Protein AF-A0A1V6HRQ0-F1 (afdb_monomer_lite)

Structure (mmCIF, N/CA/C/O backbone):
data_AF-A0A1V6HRQ0-F1
#
_entry.id   AF-A0A1V6HRQ0-F1
#
loop_
_atom_site.group_PDB
_atom_site.id
_atom_site.type_symbol
_atom_site.label_atom_id
_atom_site.label_alt_id
_atom_site.label_comp_id
_atom_site.label_asym_id
_atom_site.label_entity_id
_atom_site.label_seq_id
_atom_site.pdbx_PDB_ins_code
_atom_site.Cartn_x
_atom_site.Cartn_y
_atom_site.Cartn_z
_atom_site.occupancy
_atom_site.B_iso_or_equiv
_atom_site.auth_seq_id
_atom_site.auth_comp_id
_atom_site.auth_asym_id
_atom_site.auth_atom_id
_atom_site.pdbx_PDB_model_num
ATOM 1 N N . MET A 1 1 ? 13.166 14.238 -58.326 1.00 41.09 1 MET A N 1
ATOM 2 C CA . MET A 1 1 ? 13.390 12.833 -58.737 1.00 41.09 1 MET A CA 1
ATOM 3 C C . MET A 1 1 ? 14.874 12.620 -59.042 1.00 41.09 1 MET A C 1
ATOM 5 O O . MET A 1 1 ? 15.276 12.707 -60.190 1.00 41.09 1 MET A O 1
ATOM 9 N N . ARG A 1 2 ? 15.720 12.452 -58.017 1.00 35.06 2 ARG A N 1
ATOM 10 C CA . ARG A 1 2 ? 17.182 12.237 -58.159 1.00 35.06 2 ARG A CA 1
ATOM 11 C C . ARG A 1 2 ? 17.722 11.312 -57.053 1.00 35.06 2 ARG A C 1
ATOM 13 O O . ARG A 1 2 ? 18.815 11.503 -56.546 1.00 35.06 2 ARG A O 1
ATOM 20 N N . THR A 1 3 ? 16.920 10.333 -56.643 1.00 37.91 3 THR A N 1
ATOM 21 C CA . THR A 1 3 ? 17.240 9.397 -55.547 1.00 37.91 3 THR A CA 1
ATOM 22 C C . THR A 1 3 ? 17.286 7.935 -56.001 1.00 37.91 3 THR A C 1
ATOM 24 O O . THR A 1 3 ? 17.542 7.052 -55.194 1.00 37.91 3 THR A O 1
ATOM 27 N N . SER A 1 4 ? 17.067 7.660 -57.290 1.00 39.91 4 SER A N 1
ATOM 28 C CA . SER A 1 4 ? 16.874 6.290 -57.789 1.00 39.91 4 SER A CA 1
ATOM 29 C C . SER A 1 4 ? 18.116 5.667 -58.438 1.00 39.91 4 SER A C 1
ATOM 31 O O . SER A 1 4 ? 18.158 4.454 -58.597 1.00 39.91 4 SER A O 1
ATOM 33 N N . VAL A 1 5 ? 19.135 6.458 -58.797 1.00 37.72 5 VAL A N 1
ATOM 34 C CA . VAL A 1 5 ? 20.343 5.946 -59.484 1.00 37.72 5 VAL A CA 1
ATOM 35 C C . VAL A 1 5 ? 21.444 5.571 -58.486 1.00 37.72 5 VAL A C 1
ATOM 37 O O . VAL A 1 5 ? 22.138 4.577 -58.670 1.00 37.72 5 VAL A O 1
ATOM 40 N N . THR A 1 6 ? 21.545 6.289 -57.367 1.00 36.00 6 THR A N 1
ATOM 41 C CA . THR A 1 6 ? 22.513 6.009 -56.293 1.00 36.00 6 THR A CA 1
ATOM 42 C C . THR A 1 6 ? 22.189 4.739 -55.502 1.00 36.00 6 THR A C 1
ATOM 44 O O . THR A 1 6 ? 23.099 4.099 -54.985 1.00 36.00 6 THR A O 1
ATOM 47 N N . LEU A 1 7 ? 20.921 4.314 -55.464 1.00 36.31 7 LEU A N 1
ATOM 48 C CA . LEU A 1 7 ? 20.518 3.069 -54.802 1.00 36.31 7 LEU A CA 1
ATOM 49 C C . LEU A 1 7 ? 20.839 1.816 -55.644 1.00 36.31 7 LEU A C 1
ATOM 51 O O . LEU A 1 7 ? 21.082 0.749 -55.090 1.00 36.31 7 LEU A O 1
ATOM 55 N N . ALA A 1 8 ? 20.882 1.940 -56.976 1.00 35.72 8 ALA A N 1
ATOM 56 C CA . ALA A 1 8 ? 21.102 0.808 -57.881 1.00 35.72 8 ALA A CA 1
ATOM 57 C C . ALA A 1 8 ? 22.570 0.339 -57.917 1.00 35.72 8 ALA A C 1
ATOM 59 O O . ALA A 1 8 ? 22.834 -0.845 -58.106 1.00 35.72 8 ALA A O 1
ATOM 60 N N . VAL A 1 9 ? 23.526 1.241 -57.671 1.00 39.25 9 VAL A N 1
ATOM 61 C CA . VAL A 1 9 ? 24.963 0.907 -57.665 1.00 39.25 9 VAL A CA 1
ATOM 62 C C . VAL A 1 9 ? 25.390 0.257 -56.338 1.00 39.25 9 VAL A C 1
ATOM 64 O O . VAL A 1 9 ? 26.244 -0.625 -56.333 1.00 39.25 9 VAL A O 1
ATOM 67 N N . ALA A 1 10 ? 24.733 0.590 -55.220 1.00 36.78 10 ALA A N 1
ATOM 68 C CA . ALA A 1 10 ? 25.028 -0.007 -53.911 1.00 36.78 10 ALA A CA 1
ATOM 69 C C . ALA A 1 10 ? 24.524 -1.464 -53.765 1.00 36.78 10 ALA A C 1
ATOM 71 O O . ALA A 1 10 ? 25.119 -2.267 -53.042 1.00 36.78 10 ALA A O 1
ATOM 72 N N . VAL A 1 11 ? 23.464 -1.843 -54.490 1.00 35.03 11 VAL A N 1
ATOM 73 C CA . VAL A 1 11 ? 22.906 -3.214 -54.481 1.00 35.03 11 VAL A CA 1
ATOM 74 C C . VAL A 1 11 ? 23.698 -4.173 -55.389 1.00 35.03 11 VAL A C 1
ATOM 76 O O . VAL A 1 11 ? 23.724 -5.384 -55.160 1.00 35.03 11 VAL A O 1
ATOM 79 N N . LEU A 1 12 ? 24.428 -3.648 -56.376 1.00 33.28 12 LEU A N 1
ATOM 80 C CA . LEU A 1 12 ? 25.262 -4.453 -57.279 1.00 33.28 12 LEU A CA 1
ATOM 81 C C . LEU A 1 12 ? 26.624 -4.844 -56.678 1.00 33.28 12 LEU A C 1
ATOM 83 O O . LEU A 1 12 ? 27.241 -5.798 -57.139 1.00 33.28 12 LEU A O 1
ATOM 87 N N . ILE A 1 13 ? 27.070 -4.171 -55.611 1.00 41.12 13 ILE A N 1
ATOM 88 C CA . ILE A 1 13 ? 28.341 -4.485 -54.929 1.00 41.12 13 ILE A CA 1
ATOM 89 C C . ILE A 1 13 ? 28.139 -5.481 -53.771 1.00 41.12 13 ILE A C 1
ATOM 91 O O . ILE A 1 13 ? 29.054 -6.215 -53.405 1.00 41.12 13 ILE A O 1
ATOM 95 N N . THR A 1 14 ? 26.923 -5.600 -53.233 1.00 35.72 14 THR A N 1
ATOM 96 C CA . THR A 1 14 ? 26.605 -6.561 -52.158 1.00 35.72 14 THR A CA 1
ATOM 97 C C . THR A 1 14 ? 26.206 -7.954 -52.661 1.00 35.72 14 THR A C 1
ATOM 99 O O . THR A 1 14 ? 26.200 -8.905 -51.883 1.00 35.72 14 THR A O 1
ATOM 102 N N . SER A 1 15 ? 25.953 -8.124 -53.962 1.00 33.66 15 SER A N 1
ATOM 103 C CA . SER A 1 15 ? 25.526 -9.399 -54.564 1.00 33.66 15 SER A CA 1
ATOM 104 C C . SER A 1 15 ? 26.669 -10.326 -55.016 1.00 33.66 15 SER A C 1
ATOM 106 O O . SER A 1 15 ? 26.399 -11.404 -55.536 1.00 33.66 15 SER A O 1
ATOM 108 N N . VAL A 1 16 ? 27.939 -9.988 -54.756 1.00 38.38 16 VAL A N 1
ATOM 109 C CA . VAL A 1 16 ? 29.089 -10.858 -55.105 1.00 38.38 16 VAL A CA 1
ATOM 110 C C . VAL A 1 16 ? 29.607 -11.690 -53.915 1.00 38.38 16 VAL A C 1
ATOM 112 O O . VAL A 1 16 ? 30.450 -12.563 -54.095 1.00 38.38 16 VAL A O 1
ATOM 115 N N . ALA A 1 17 ? 29.086 -11.505 -52.695 1.00 41.16 17 ALA A N 1
ATOM 116 C CA . ALA A 1 17 ? 29.649 -12.158 -51.502 1.00 41.16 17 ALA A CA 1
ATOM 117 C C . ALA A 1 17 ? 28.803 -13.278 -50.866 1.00 41.16 17 ALA A C 1
ATOM 119 O O . ALA A 1 17 ? 29.255 -13.881 -49.893 1.00 41.16 17 ALA A O 1
ATOM 120 N N . VAL A 1 18 ? 27.618 -13.616 -51.388 1.00 43.59 18 VAL A N 1
ATOM 121 C CA . VAL A 1 18 ? 26.838 -14.747 -50.853 1.00 43.59 18 VAL A CA 1
ATOM 122 C C . VAL A 1 18 ? 26.351 -15.639 -51.987 1.00 43.59 18 VAL A C 1
ATOM 124 O O . VAL A 1 18 ? 25.342 -15.367 -52.625 1.00 43.59 18 VAL A O 1
ATOM 127 N N . GLY A 1 19 ? 27.073 -16.740 -52.196 1.00 35.81 19 GLY A N 1
ATOM 128 C CA . GLY A 1 19 ? 26.570 -17.887 -52.945 1.00 35.81 19 GLY A CA 1
ATOM 129 C C . GLY A 1 19 ? 27.264 -18.150 -54.274 1.00 35.81 19 GLY A C 1
ATOM 130 O O . GLY A 1 19 ? 26.658 -18.009 -55.325 1.00 35.81 19 GLY A O 1
ATOM 131 N N . CYS A 1 20 ? 28.493 -18.659 -54.222 1.00 34.91 20 CYS A N 1
ATOM 132 C CA . CYS A 1 20 ? 28.925 -19.713 -55.139 1.00 34.91 20 CYS A CA 1
ATOM 133 C C . CYS A 1 20 ? 29.961 -20.579 -54.424 1.00 34.91 20 CYS A C 1
ATOM 135 O O . CYS A 1 20 ? 31.127 -20.216 -54.283 1.00 34.91 20 CYS A O 1
ATOM 137 N N . GLY A 1 21 ? 29.501 -21.732 -53.935 1.00 38.41 21 GLY A N 1
ATOM 138 C CA . GLY A 1 21 ? 30.377 -22.825 -53.547 1.00 38.41 21 GLY A CA 1
ATOM 139 C C . GLY A 1 21 ? 31.190 -23.255 -54.762 1.00 38.41 21 GLY A C 1
ATOM 140 O O . GLY A 1 21 ? 30.654 -23.768 -55.737 1.00 38.41 21 GLY A O 1
ATOM 141 N N . GLY A 1 22 ? 32.491 -23.015 -54.702 1.00 31.86 22 GLY A N 1
ATOM 142 C CA . GLY A 1 22 ? 33.431 -23.429 -55.725 1.00 31.86 22 GLY A CA 1
ATOM 143 C C . GLY A 1 22 ? 34.829 -23.077 -55.265 1.00 31.86 22 GLY A C 1
ATOM 144 O O . GLY A 1 22 ? 35.199 -21.908 -55.255 1.00 31.86 22 GLY A O 1
ATOM 145 N N . LYS A 1 23 ? 35.602 -24.092 -54.871 1.00 42.97 23 LYS A N 1
ATOM 146 C CA . LYS A 1 23 ? 37.055 -23.985 -54.738 1.00 42.97 23 LYS A CA 1
ATOM 147 C C . LYS A 1 23 ? 37.609 -23.548 -56.092 1.00 42.97 23 LYS A C 1
ATOM 149 O O . LYS A 1 23 ? 37.781 -24.368 -56.988 1.00 42.97 23 LYS A O 1
ATOM 154 N N . LYS A 1 24 ? 37.842 -22.257 -56.252 1.00 40.66 24 LYS A N 1
ATOM 155 C CA . LYS A 1 24 ? 38.785 -21.728 -57.221 1.00 40.66 24 LYS A CA 1
ATOM 156 C C . LYS A 1 24 ? 39.606 -20.731 -56.448 1.00 40.66 24 LYS A C 1
ATOM 158 O O . LYS A 1 24 ? 39.067 -19.745 -55.953 1.00 40.66 24 LYS A O 1
ATOM 163 N N . ASP A 1 25 ? 40.875 -21.069 -56.286 1.00 39.62 25 ASP A N 1
ATOM 164 C CA . ASP A 1 25 ? 41.905 -20.165 -55.824 1.00 39.62 25 ASP A CA 1
ATOM 165 C C . ASP A 1 25 ? 41.768 -18.860 -56.612 1.00 39.62 25 ASP A C 1
ATOM 167 O O . ASP A 1 25 ? 42.167 -18.762 -57.774 1.00 39.62 25 ASP A O 1
ATOM 171 N N . LEU A 1 26 ? 41.138 -17.850 -56.003 1.00 40.94 26 LEU A N 1
ATOM 172 C CA . LEU A 1 26 ? 41.350 -16.483 -56.436 1.00 40.94 26 LEU A CA 1
ATOM 173 C C . LEU A 1 26 ? 42.814 -16.221 -56.115 1.00 40.94 26 LEU A C 1
ATOM 175 O O . LEU A 1 26 ? 43.161 -15.896 -54.978 1.00 40.94 26 LEU A O 1
ATOM 179 N N . HIS A 1 27 ? 43.676 -16.409 -57.111 1.00 42.19 27 HIS A N 1
ATOM 180 C CA . HIS A 1 27 ? 45.005 -15.834 -57.095 1.00 42.19 27 HIS A CA 1
ATOM 181 C C . HIS A 1 27 ? 44.815 -14.351 -56.786 1.00 42.19 27 HIS A C 1
ATOM 183 O O . HIS A 1 27 ? 44.318 -13.590 -57.617 1.00 42.19 27 HIS A O 1
ATOM 189 N N . ARG A 1 28 ? 45.130 -13.952 -55.548 1.00 43.94 28 ARG A N 1
ATOM 190 C CA . ARG A 1 28 ? 45.250 -12.544 -55.193 1.00 43.94 28 ARG A CA 1
ATOM 191 C C . ARG A 1 28 ? 46.369 -12.009 -56.071 1.00 43.94 28 ARG A C 1
ATOM 193 O O . ARG A 1 28 ? 47.539 -12.245 -55.789 1.00 43.94 28 ARG A O 1
ATOM 200 N N . LEU A 1 29 ? 45.986 -11.368 -57.170 1.00 50.09 29 LEU A N 1
ATOM 201 C CA . LEU A 1 29 ? 46.883 -10.576 -57.991 1.00 50.09 29 LEU A CA 1
ATOM 202 C C . LEU A 1 29 ? 47.578 -9.602 -57.036 1.00 50.09 29 LEU A C 1
ATOM 204 O O . LEU A 1 29 ? 46.918 -8.825 -56.343 1.00 50.09 29 LEU A O 1
ATOM 208 N N . GLY A 1 30 ? 48.896 -9.747 -56.908 1.00 52.75 30 GLY A N 1
ATOM 209 C CA . GLY A 1 30 ? 49.704 -8.865 -56.076 1.00 52.75 30 GLY A CA 1
ATOM 210 C C . GLY A 1 30 ? 49.622 -7.420 -56.583 1.00 52.75 30 GLY A C 1
ATOM 211 O O . GLY A 1 30 ? 49.216 -7.191 -57.725 1.00 52.75 30 GLY A O 1
ATOM 212 N N . PRO A 1 31 ? 50.026 -6.432 -55.770 1.00 57.50 31 PRO A N 1
ATOM 213 C CA . PRO A 1 31 ? 49.994 -5.017 -56.159 1.00 57.50 31 PRO A CA 1
ATOM 214 C C . PRO A 1 31 ? 50.775 -4.708 -57.455 1.00 57.50 31 PRO A C 1
ATOM 216 O O . PRO A 1 31 ? 50.531 -3.686 -58.092 1.00 57.50 31 PRO A O 1
ATOM 219 N N . ASP A 1 32 ? 51.653 -5.615 -57.892 1.00 54.66 32 ASP A N 1
ATOM 220 C CA . ASP A 1 32 ? 52.504 -5.476 -59.077 1.00 54.66 32 ASP A CA 1
ATOM 221 C C . ASP A 1 32 ? 51.799 -5.678 -60.429 1.00 54.66 32 ASP A C 1
ATOM 223 O O . ASP A 1 32 ? 52.389 -5.407 -61.472 1.00 54.66 32 ASP A O 1
ATOM 227 N N . VAL A 1 33 ? 50.533 -6.103 -60.459 1.00 56.09 33 VAL A N 1
ATOM 228 C CA . VAL A 1 33 ? 49.818 -6.358 -61.729 1.00 56.09 33 VAL A CA 1
ATOM 229 C C . VAL A 1 33 ? 49.484 -5.062 -62.480 1.00 56.09 33 VAL A C 1
ATOM 231 O O . VAL A 1 33 ? 49.402 -5.056 -63.706 1.00 56.09 33 VAL A O 1
ATOM 234 N N . LEU A 1 34 ? 49.417 -3.931 -61.774 1.00 53.62 34 LEU A N 1
ATOM 235 C CA . LEU A 1 34 ? 49.267 -2.600 -62.376 1.00 53.62 34 LEU A CA 1
ATOM 236 C C . LEU A 1 34 ? 50.542 -2.098 -63.078 1.00 53.62 34 LEU A C 1
ATOM 238 O O . LEU A 1 34 ? 50.475 -1.125 -63.823 1.00 53.62 34 LEU A O 1
ATOM 242 N N . ASN A 1 35 ? 51.697 -2.745 -62.871 1.00 56.75 35 ASN A N 1
ATOM 243 C CA . ASN A 1 35 ? 52.942 -2.412 -63.574 1.00 56.75 35 ASN A CA 1
ATOM 244 C C . ASN A 1 35 ? 53.030 -3.044 -64.976 1.00 56.75 35 ASN A C 1
ATOM 246 O O . ASN A 1 35 ? 53.947 -2.719 -65.724 1.00 56.75 35 ASN A O 1
ATOM 250 N N . LEU A 1 36 ? 52.083 -3.919 -65.334 1.00 57.75 36 LEU A N 1
ATOM 251 C CA . LEU A 1 36 ? 51.978 -4.553 -66.655 1.00 57.75 36 LEU A CA 1
ATOM 252 C C . LEU A 1 36 ? 51.006 -3.818 -67.597 1.00 57.75 36 LEU A C 1
ATOM 254 O O . LEU A 1 36 ? 50.887 -4.190 -68.761 1.00 57.75 36 LEU A O 1
ATOM 258 N N . VAL A 1 37 ? 50.310 -2.791 -67.098 1.00 56.91 37 VAL A N 1
ATOM 259 C CA . VAL A 1 37 ? 49.326 -2.001 -67.849 1.00 56.91 37 VAL A CA 1
ATOM 260 C C . VAL A 1 37 ? 50.029 -0.800 -68.506 1.00 56.91 37 VAL A C 1
ATOM 262 O O . VAL A 1 37 ? 50.750 -0.081 -67.803 1.00 56.91 37 VAL A O 1
ATOM 265 N N . PRO A 1 38 ? 49.845 -0.551 -69.821 1.00 60.59 38 PRO A N 1
ATOM 266 C CA . PRO A 1 38 ? 50.375 0.631 -70.501 1.00 60.59 38 PRO A CA 1
ATOM 267 C C . PRO A 1 38 ? 49.999 1.926 -69.770 1.00 60.59 38 PRO A C 1
ATOM 269 O O . PRO A 1 38 ? 48.898 2.064 -69.238 1.00 60.59 38 PRO A O 1
ATOM 272 N N . GLN A 1 39 ? 50.917 2.894 -69.743 1.00 56.41 39 GLN A N 1
ATOM 273 C CA . GLN A 1 39 ? 50.813 4.098 -68.907 1.00 56.41 39 GLN A CA 1
ATOM 274 C C . GLN A 1 39 ? 49.541 4.930 -69.183 1.00 56.41 39 GLN A C 1
ATOM 276 O O . GLN A 1 39 ? 49.004 5.545 -68.263 1.00 56.41 39 GLN A O 1
ATOM 281 N N . GLU A 1 40 ? 49.020 4.885 -70.414 1.00 58.91 40 GLU A N 1
ATOM 282 C CA . GLU A 1 40 ? 47.762 5.537 -70.810 1.00 58.91 40 GLU A CA 1
ATOM 283 C C . GLU A 1 40 ? 46.513 4.859 -70.222 1.00 58.91 40 GLU A C 1
ATOM 285 O O . GLU A 1 40 ? 45.589 5.540 -69.783 1.00 58.91 40 GLU A O 1
ATOM 290 N N . GLU A 1 41 ? 46.491 3.529 -70.126 1.00 57.12 41 GLU A N 1
ATOM 291 C CA . GLU A 1 41 ? 45.377 2.779 -69.529 1.00 57.12 41 GLU A CA 1
ATOM 292 C C . GLU A 1 41 ? 45.404 2.870 -67.996 1.00 57.12 41 GLU A C 1
ATOM 294 O O . GLU A 1 41 ? 44.358 2.930 -67.349 1.00 57.12 41 GLU A O 1
ATOM 299 N N . ARG A 1 42 ? 46.594 2.988 -67.398 1.00 57.03 42 ARG A N 1
ATOM 300 C CA . ARG A 1 42 ? 46.768 3.164 -65.948 1.00 57.03 42 ARG A CA 1
ATOM 301 C C . ARG A 1 42 ? 46.162 4.482 -65.445 1.00 57.03 42 ARG A C 1
ATOM 303 O O . ARG A 1 42 ? 45.453 4.473 -64.443 1.00 57.03 42 ARG A O 1
ATOM 310 N N . ALA A 1 43 ? 46.323 5.570 -66.203 1.00 62.19 43 ALA A N 1
ATOM 311 C CA . ALA A 1 43 ? 45.712 6.867 -65.893 1.00 62.19 43 ALA A CA 1
ATOM 312 C C . ALA A 1 43 ? 44.170 6.826 -65.916 1.00 62.19 43 ALA A C 1
ATOM 314 O O . ALA A 1 43 ? 43.512 7.563 -65.181 1.00 62.19 43 ALA A O 1
ATOM 315 N N . THR A 1 44 ? 43.571 5.936 -66.719 1.00 67.94 44 THR A N 1
ATOM 316 C CA . THR A 1 44 ? 42.110 5.725 -66.718 1.00 67.94 44 THR A CA 1
ATOM 317 C C . THR A 1 44 ? 41.617 4.904 -65.520 1.00 67.94 44 THR A C 1
ATOM 319 O O . THR A 1 44 ? 40.438 4.981 -65.174 1.00 67.94 44 THR A O 1
ATOM 322 N N . LEU A 1 45 ? 42.510 4.158 -64.856 1.00 65.81 45 LEU A N 1
ATOM 323 C CA . LEU A 1 45 ? 42.222 3.302 -63.698 1.00 65.81 45 LEU A CA 1
ATOM 324 C C . LEU A 1 45 ? 42.459 4.000 -62.348 1.00 65.81 45 LEU A C 1
ATOM 326 O O . LEU A 1 45 ? 41.817 3.638 -61.360 1.00 65.81 45 LEU A O 1
ATOM 330 N N . ASP A 1 46 ? 43.313 5.024 -62.299 1.00 72.06 46 ASP A N 1
ATOM 331 C CA . ASP A 1 46 ? 43.571 5.851 -61.110 1.00 72.06 46 ASP A CA 1
ATOM 332 C C . ASP A 1 46 ? 42.301 6.378 -60.403 1.00 72.06 46 ASP A C 1
ATOM 334 O O . ASP A 1 46 ? 42.204 6.225 -59.180 1.00 72.06 46 ASP A O 1
ATOM 338 N N . PRO A 1 47 ? 41.279 6.929 -61.097 1.00 80.25 47 PRO A N 1
ATOM 339 C CA . PRO A 1 47 ? 40.047 7.361 -60.432 1.00 80.25 47 PRO A CA 1
ATOM 340 C C . PRO A 1 47 ? 39.259 6.199 -59.808 1.00 80.25 47 PRO A C 1
ATOM 342 O O . PRO A 1 47 ? 38.609 6.389 -58.780 1.00 80.25 47 PRO A O 1
ATOM 345 N N . TYR A 1 48 ? 39.339 4.987 -60.370 1.00 73.69 48 TYR A N 1
ATOM 346 C CA . TYR A 1 48 ? 38.690 3.799 -59.805 1.00 73.69 48 TYR A CA 1
ATOM 347 C C . TYR A 1 48 ? 39.433 3.266 -58.577 1.00 73.69 48 TYR A C 1
ATOM 349 O O . TYR A 1 48 ? 38.793 2.856 -57.610 1.00 73.69 48 TYR A O 1
ATOM 357 N N . LEU A 1 49 ? 40.769 3.311 -58.575 1.00 77.38 49 LEU A N 1
ATOM 358 C CA . LEU A 1 49 ? 41.582 2.971 -57.402 1.00 77.38 49 LEU A CA 1
ATOM 359 C C . LEU A 1 49 ? 41.342 3.958 -56.256 1.00 77.38 49 LEU A C 1
ATOM 361 O O . LEU A 1 49 ? 41.131 3.536 -55.120 1.00 77.38 49 LEU A O 1
ATOM 365 N N . ALA A 1 50 ? 41.293 5.258 -56.558 1.00 79.38 50 ALA A N 1
ATOM 366 C CA . ALA A 1 50 ? 40.950 6.287 -55.582 1.00 79.38 50 ALA A CA 1
ATOM 367 C C . ALA A 1 50 ? 39.530 6.092 -55.024 1.00 79.38 50 ALA A C 1
ATOM 369 O O . ALA A 1 50 ? 39.334 6.163 -53.812 1.00 79.38 50 ALA A O 1
ATOM 370 N N . ALA A 1 51 ? 38.553 5.773 -55.882 1.00 79.12 51 ALA A N 1
ATOM 371 C CA . ALA A 1 51 ? 37.191 5.456 -55.455 1.00 79.12 51 ALA A CA 1
ATOM 372 C C . ALA A 1 51 ? 37.124 4.188 -54.587 1.00 79.12 51 ALA A C 1
ATOM 374 O O . ALA A 1 51 ? 36.353 4.147 -53.633 1.00 79.12 51 ALA A O 1
ATOM 375 N N . PHE A 1 52 ? 37.937 3.167 -54.873 1.00 73.44 52 PHE A N 1
ATOM 376 C CA . PHE A 1 52 ? 37.995 1.937 -54.079 1.00 73.44 52 PHE A CA 1
ATOM 377 C C . PHE A 1 52 ? 38.629 2.159 -52.701 1.00 73.44 52 PHE A C 1
ATOM 379 O O . PHE A 1 52 ? 38.111 1.670 -51.698 1.00 73.44 52 PHE A O 1
ATOM 386 N N . GLU A 1 53 ? 39.720 2.922 -52.627 1.00 83.44 53 GLU A N 1
ATOM 387 C CA . GLU A 1 53 ? 40.334 3.301 -51.350 1.00 83.44 53 GLU A CA 1
ATOM 388 C C . GLU A 1 53 ? 39.421 4.220 -50.529 1.00 83.44 53 GLU A C 1
ATOM 390 O O . GLU A 1 53 ? 39.332 4.061 -49.311 1.00 83.44 53 GLU A O 1
ATOM 395 N N . GLN A 1 54 ? 38.679 5.122 -51.177 1.00 84.00 54 GLN A N 1
ATOM 396 C CA . GLN A 1 54 ? 37.652 5.914 -50.502 1.00 84.00 54 GLN A CA 1
ATOM 397 C C . GLN A 1 54 ? 36.511 5.027 -49.992 1.00 84.00 54 GLN A C 1
ATOM 399 O O . GLN A 1 54 ? 36.161 5.110 -48.822 1.00 84.00 54 GLN A O 1
ATOM 404 N N . ALA A 1 55 ? 36.010 4.094 -50.806 1.00 80.56 55 ALA A N 1
ATOM 405 C CA . ALA A 1 55 ? 34.967 3.157 -50.394 1.00 80.56 55 ALA A CA 1
ATOM 406 C C . ALA A 1 55 ? 35.401 2.257 -49.222 1.00 80.56 55 ALA A C 1
ATOM 408 O O . ALA A 1 55 ? 34.573 1.905 -48.383 1.00 80.56 55 ALA A O 1
ATOM 409 N N . LYS A 1 56 ? 36.689 1.893 -49.123 1.00 87.81 56 LYS A N 1
ATOM 410 C CA . LYS A 1 56 ? 37.229 1.196 -47.944 1.00 87.81 56 LYS A CA 1
ATOM 411 C C . LYS A 1 56 ? 37.188 2.068 -46.694 1.00 87.81 56 LYS A C 1
ATOM 413 O O . LYS A 1 56 ? 36.779 1.575 -45.648 1.00 87.81 56 LYS A O 1
ATOM 418 N N . LYS A 1 57 ? 37.611 3.332 -46.793 1.00 89.62 57 LYS A N 1
ATOM 419 C CA . LYS A 1 57 ? 37.553 4.281 -45.670 1.00 89.62 57 LYS A CA 1
ATOM 420 C C . LYS A 1 57 ? 36.112 4.489 -45.215 1.00 89.62 57 LYS A C 1
ATOM 422 O O . LYS A 1 57 ? 35.829 4.292 -44.040 1.00 89.62 57 LYS A O 1
ATOM 427 N N . ASP A 1 58 ? 35.203 4.739 -46.155 1.00 87.31 58 ASP A N 1
ATOM 428 C CA . ASP A 1 58 ? 33.772 4.895 -45.885 1.00 87.31 58 ASP A CA 1
ATOM 429 C C . ASP A 1 58 ? 33.181 3.630 -45.227 1.00 87.31 58 ASP A C 1
ATOM 431 O O . ASP A 1 58 ? 32.336 3.715 -44.336 1.00 87.31 58 ASP A O 1
ATOM 435 N N . ALA A 1 59 ? 33.634 2.434 -45.628 1.00 85.94 59 ALA A N 1
ATOM 436 C CA . ALA A 1 59 ? 33.199 1.174 -45.028 1.00 85.94 59 ALA A CA 1
ATOM 437 C C . ALA A 1 59 ? 33.708 0.978 -43.590 1.00 85.94 59 ALA A C 1
ATOM 439 O O . ALA A 1 59 ? 32.972 0.430 -42.767 1.00 85.94 59 ALA A O 1
ATOM 440 N N . GLU A 1 60 ? 34.934 1.400 -43.270 1.00 89.56 60 GLU A N 1
ATOM 441 C CA . GLU A 1 60 ? 35.444 1.379 -41.891 1.00 89.56 60 GLU A CA 1
ATOM 442 C C . GLU A 1 60 ? 34.739 2.433 -41.021 1.00 89.56 60 GLU A C 1
ATOM 444 O O . GLU A 1 60 ? 34.247 2.096 -39.945 1.00 89.56 60 GLU A O 1
ATOM 449 N N . GLU A 1 61 ? 34.542 3.656 -41.523 1.00 90.44 61 GLU A N 1
ATOM 450 C CA . GLU A 1 61 ? 33.760 4.694 -40.832 1.00 90.44 61 GLU A CA 1
ATOM 451 C C . GLU A 1 61 ? 32.317 4.235 -40.557 1.00 90.44 61 GLU A C 1
ATOM 453 O O . GLU A 1 61 ? 31.779 4.442 -39.466 1.00 90.44 61 GLU A O 1
ATOM 458 N N . ALA A 1 62 ? 31.691 3.532 -41.507 1.00 88.88 62 ALA A N 1
ATOM 459 C CA . ALA A 1 62 ? 30.362 2.955 -41.323 1.00 88.88 62 ALA A CA 1
ATOM 460 C C . ALA A 1 62 ? 30.332 1.841 -40.259 1.00 88.88 62 ALA A C 1
ATOM 462 O O . ALA A 1 62 ? 29.338 1.712 -39.536 1.00 88.88 62 ALA A O 1
ATOM 463 N N . LYS A 1 63 ? 31.395 1.033 -40.129 1.00 90.25 63 LYS A N 1
ATOM 464 C CA . LYS A 1 63 ? 31.506 0.016 -39.065 1.00 90.25 63 LYS A CA 1
ATOM 465 C C . LYS A 1 63 ? 31.649 0.653 -37.688 1.00 90.25 63 LYS A C 1
ATOM 467 O O . LYS A 1 63 ? 31.012 0.180 -36.740 1.00 90.25 63 LYS A O 1
ATOM 472 N N . ASP A 1 64 ? 32.436 1.715 -37.579 1.00 89.19 64 ASP A N 1
ATOM 473 C CA . ASP A 1 64 ? 32.610 2.455 -36.330 1.00 89.19 64 ASP A CA 1
ATOM 474 C C . ASP A 1 64 ? 31.303 3.145 -35.924 1.00 89.19 64 ASP A C 1
ATOM 476 O O . ASP A 1 64 ? 30.827 2.962 -34.799 1.00 89.19 64 ASP A O 1
ATOM 480 N N . ALA A 1 65 ? 30.634 3.814 -36.869 1.00 88.69 65 ALA A N 1
ATOM 481 C CA . ALA A 1 65 ? 29.322 4.419 -36.653 1.00 88.69 65 ALA A CA 1
ATOM 482 C C . ALA A 1 65 ? 28.261 3.381 -36.243 1.00 88.69 65 ALA A C 1
ATOM 484 O O . ALA A 1 65 ? 27.459 3.625 -35.336 1.00 88.69 65 ALA A O 1
ATOM 485 N N . LEU A 1 66 ? 28.264 2.191 -36.854 1.00 86.06 66 LEU A N 1
ATOM 486 C CA . LEU A 1 66 ? 27.374 1.092 -36.472 1.00 86.06 66 LEU A CA 1
ATOM 487 C C . LEU A 1 66 ? 27.672 0.583 -35.056 1.00 86.06 66 LEU A C 1
ATOM 489 O O . LEU A 1 66 ? 26.745 0.274 -34.304 1.00 86.06 66 LEU A O 1
ATOM 493 N N . SER A 1 67 ? 28.948 0.486 -34.685 1.00 90.50 67 SER A N 1
ATOM 494 C CA . SER A 1 67 ? 29.368 0.059 -33.348 1.00 90.50 67 SER A CA 1
ATOM 495 C C . SER A 1 67 ? 28.918 1.064 -32.292 1.00 90.50 67 SER A C 1
ATOM 497 O O . SER A 1 67 ? 28.288 0.675 -31.308 1.00 90.50 67 SER A O 1
ATOM 499 N N . GLN A 1 68 ? 29.122 2.357 -32.544 1.00 89.56 68 GLN A N 1
ATOM 500 C CA . GLN A 1 68 ? 28.642 3.428 -31.677 1.00 89.56 68 GLN A CA 1
ATOM 501 C C . GLN A 1 68 ? 27.111 3.419 -31.561 1.00 89.56 68 GLN A C 1
ATOM 503 O O . GLN A 1 68 ? 26.576 3.381 -30.453 1.00 89.56 68 GLN A O 1
ATOM 508 N N . THR A 1 69 ? 26.396 3.305 -32.682 1.00 87.12 69 THR A N 1
ATOM 509 C CA . THR A 1 69 ? 24.925 3.221 -32.693 1.00 87.12 69 THR A CA 1
ATOM 510 C C . THR A 1 69 ? 24.421 2.038 -31.863 1.00 87.12 69 THR A C 1
ATOM 512 O O . THR A 1 69 ? 23.477 2.180 -31.089 1.00 87.12 69 THR A O 1
ATOM 515 N N . LYS A 1 70 ? 25.064 0.864 -31.956 1.00 87.94 70 LYS A N 1
ATOM 516 C CA . LYS A 1 70 ? 24.721 -0.293 -31.111 1.00 87.94 70 LYS A CA 1
ATOM 517 C C . LYS A 1 70 ? 24.906 0.008 -29.624 1.00 87.94 70 LYS A C 1
ATOM 519 O O . LYS A 1 70 ? 24.059 -0.390 -28.825 1.00 87.94 70 LYS A O 1
ATOM 524 N N . THR A 1 71 ? 25.978 0.708 -29.247 1.00 90.38 71 THR A N 1
ATOM 525 C CA . THR A 1 71 ? 26.187 1.099 -27.844 1.00 90.38 71 THR A CA 1
ATOM 526 C C . THR A 1 71 ? 25.135 2.090 -27.358 1.00 90.38 71 THR A C 1
ATOM 528 O O . THR A 1 71 ? 24.618 1.926 -26.254 1.00 90.38 71 THR A O 1
ATOM 531 N N . ASP A 1 72 ? 24.759 3.063 -28.186 1.00 87.62 72 ASP A N 1
ATOM 532 C CA . ASP A 1 72 ? 23.778 4.085 -27.824 1.00 87.62 72 ASP A CA 1
ATOM 533 C C . ASP A 1 72 ? 22.360 3.509 -27.744 1.00 87.62 72 ASP A C 1
ATOM 535 O O . ASP A 1 72 ? 21.637 3.795 -26.792 1.00 87.62 72 ASP A O 1
ATOM 539 N N . VAL A 1 73 ? 21.991 2.595 -28.650 1.00 86.75 73 VAL A N 1
ATOM 540 C CA . VAL A 1 73 ? 20.751 1.806 -28.532 1.00 86.75 73 VAL A CA 1
ATOM 541 C C . VAL A 1 73 ? 20.767 0.971 -27.250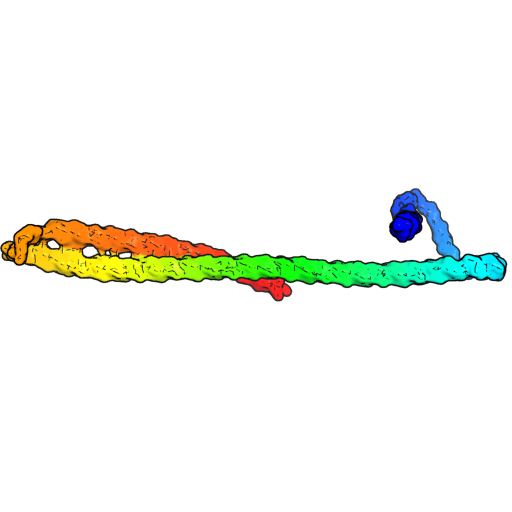 1.00 86.75 73 VAL A C 1
ATOM 543 O O . VAL A 1 73 ? 19.769 0.924 -26.531 1.00 86.75 73 VAL A O 1
ATOM 546 N N . GLY A 1 74 ? 21.903 0.354 -26.912 1.00 88.00 74 GLY A N 1
ATOM 547 C CA . GLY A 1 74 ? 22.081 -0.359 -25.648 1.00 88.00 74 GLY A CA 1
ATOM 548 C C . GLY A 1 74 ? 21.762 0.522 -24.436 1.00 88.00 74 GLY A C 1
ATOM 549 O O . GLY A 1 74 ? 20.913 0.149 -23.625 1.00 88.00 74 GLY A O 1
ATOM 550 N N . LYS A 1 75 ? 22.361 1.716 -24.355 1.00 88.12 75 LYS A N 1
ATOM 551 C CA . LYS A 1 75 ? 22.103 2.697 -23.283 1.00 88.12 75 LYS A CA 1
ATOM 552 C C . LYS A 1 75 ? 20.646 3.164 -23.256 1.00 88.12 75 LYS A C 1
ATOM 554 O O . LYS A 1 75 ? 20.016 3.147 -22.205 1.00 88.12 75 LYS A O 1
ATOM 559 N N . ALA A 1 76 ? 20.075 3.507 -24.407 1.00 83.19 76 ALA A N 1
ATOM 560 C CA . ALA A 1 76 ? 18.687 3.954 -24.484 1.00 83.19 76 ALA A CA 1
ATOM 561 C C . ALA A 1 76 ? 17.712 2.869 -23.990 1.00 83.19 76 ALA A C 1
ATOM 563 O O . ALA A 1 76 ? 16.756 3.160 -23.271 1.00 83.19 76 ALA A O 1
ATOM 564 N N . THR A 1 77 ? 17.964 1.595 -24.314 1.00 86.44 77 THR A N 1
ATOM 565 C CA . THR A 1 77 ? 17.117 0.489 -23.835 1.00 86.44 77 THR A CA 1
ATOM 566 C C . THR A 1 77 ? 17.249 0.233 -22.333 1.00 86.44 77 THR A C 1
ATOM 568 O O . THR A 1 77 ? 16.258 -0.128 -21.693 1.00 86.44 77 THR A O 1
ATOM 571 N N . THR A 1 78 ? 18.435 0.407 -21.739 1.00 86.62 78 THR A N 1
ATOM 572 C CA . THR A 1 78 ? 18.619 0.264 -20.286 1.00 86.62 78 THR A CA 1
ATOM 573 C C . THR A 1 78 ? 18.000 1.436 -19.529 1.00 86.62 78 THR A C 1
ATOM 575 O O . THR A 1 78 ? 17.329 1.216 -18.519 1.00 86.62 78 THR A O 1
ATOM 578 N N . GLU A 1 79 ? 18.130 2.658 -20.044 1.00 87.31 79 GLU A N 1
ATOM 579 C CA . GLU A 1 79 ? 17.474 3.852 -19.503 1.00 87.31 79 GLU A CA 1
ATOM 580 C C . GLU A 1 79 ? 15.947 3.744 -19.558 1.00 87.31 79 GLU A C 1
ATOM 582 O O . GLU A 1 79 ? 15.285 3.998 -18.550 1.00 87.31 79 GLU A O 1
ATOM 587 N N . ALA A 1 80 ? 15.384 3.279 -20.679 1.00 86.88 80 ALA A N 1
ATOM 588 C CA . ALA A 1 80 ? 13.947 3.043 -20.810 1.00 86.88 80 ALA A CA 1
ATOM 589 C C . ALA A 1 80 ? 13.437 2.037 -19.763 1.00 86.88 80 ALA A C 1
ATOM 591 O O . ALA A 1 80 ? 12.492 2.326 -19.026 1.00 86.88 80 ALA A O 1
ATOM 592 N N . LYS A 1 81 ? 14.121 0.895 -19.606 1.00 90.12 81 LYS A N 1
ATOM 593 C CA . LYS A 1 81 ? 13.798 -0.098 -18.564 1.00 90.12 81 LYS A CA 1
ATOM 594 C C . LYS A 1 81 ? 13.891 0.494 -17.158 1.00 90.12 81 LYS A C 1
ATOM 596 O O . LYS A 1 81 ? 13.067 0.192 -16.297 1.00 90.12 81 LYS A O 1
ATOM 601 N N . ARG A 1 82 ? 14.885 1.345 -16.899 1.00 89.38 82 ARG A N 1
ATOM 602 C CA . ARG A 1 82 ? 15.047 2.004 -15.599 1.00 89.38 82 ARG A CA 1
ATOM 603 C C . ARG A 1 82 ? 13.918 2.995 -15.319 1.00 89.38 82 ARG A C 1
ATOM 605 O O . ARG A 1 82 ? 13.426 3.027 -14.194 1.00 89.38 82 ARG A O 1
ATOM 612 N N . ALA A 1 83 ? 13.482 3.760 -16.318 1.00 90.25 83 ALA A N 1
ATOM 613 C CA . ALA A 1 83 ? 12.344 4.671 -16.199 1.00 90.25 83 ALA A CA 1
ATOM 614 C C . ALA A 1 83 ? 11.038 3.916 -15.894 1.00 90.25 83 ALA A C 1
ATOM 616 O O . ALA A 1 83 ? 10.291 4.309 -14.994 1.00 90.25 83 ALA A O 1
ATOM 617 N N . GLU A 1 84 ? 10.802 2.782 -16.561 1.00 92.38 84 GLU A N 1
ATOM 618 C CA . GLU A 1 84 ? 9.669 1.901 -16.256 1.00 92.38 84 GLU A CA 1
ATOM 619 C C . GLU A 1 84 ? 9.724 1.397 -14.806 1.00 92.38 84 GLU A C 1
ATOM 621 O O . GLU A 1 84 ? 8.747 1.523 -14.063 1.00 92.38 84 GLU A O 1
ATOM 626 N N . LEU A 1 85 ? 10.879 0.897 -14.355 1.00 92.38 85 LEU A N 1
ATOM 627 C CA . LEU A 1 85 ? 11.057 0.423 -12.979 1.00 92.38 85 LEU A CA 1
ATOM 628 C C . LEU A 1 85 ? 10.879 1.536 -11.935 1.00 92.38 85 LEU A C 1
ATOM 630 O O . LEU A 1 85 ? 10.273 1.289 -10.892 1.00 92.38 85 LEU A O 1
ATOM 634 N N . LEU A 1 86 ? 11.349 2.756 -12.216 1.00 93.38 86 LEU A N 1
ATOM 635 C CA . LEU A 1 86 ? 11.123 3.933 -11.369 1.00 93.38 86 LEU A CA 1
ATOM 636 C C . LEU A 1 86 ? 9.631 4.249 -11.244 1.00 93.38 86 LEU A C 1
ATOM 638 O O . LEU A 1 86 ? 9.128 4.437 -10.138 1.00 93.38 86 LEU A O 1
ATOM 642 N N . SER A 1 87 ? 8.902 4.264 -12.361 1.00 93.38 87 SER A N 1
ATOM 643 C CA . SER A 1 87 ? 7.458 4.524 -12.339 1.00 93.38 87 SER A CA 1
ATOM 644 C C . SER A 1 87 ? 6.685 3.457 -11.549 1.00 93.38 87 SER A C 1
ATOM 646 O O . SER A 1 87 ? 5.767 3.778 -10.784 1.00 93.38 87 SER A O 1
ATOM 648 N N . ALA A 1 88 ? 7.094 2.189 -11.663 1.00 92.50 88 ALA A N 1
ATOM 649 C CA . ALA A 1 88 ? 6.527 1.087 -10.898 1.00 92.50 88 ALA A CA 1
ATOM 650 C C . ALA A 1 88 ? 6.822 1.215 -9.391 1.00 92.50 88 ALA A C 1
ATOM 652 O O . ALA A 1 88 ? 5.927 0.974 -8.577 1.00 92.50 88 ALA A O 1
ATOM 653 N N . GLU A 1 89 ? 8.038 1.625 -9.010 1.00 94.81 89 GLU A N 1
ATOM 654 C CA . GLU A 1 89 ? 8.407 1.885 -7.610 1.00 94.81 89 GLU A CA 1
ATOM 655 C C . GLU A 1 89 ? 7.570 3.017 -7.015 1.00 94.81 89 GLU A C 1
ATOM 657 O O . GLU A 1 89 ? 6.957 2.820 -5.963 1.00 94.81 89 GLU A O 1
ATOM 662 N N . LEU A 1 90 ? 7.443 4.144 -7.723 1.00 93.56 90 LEU A N 1
ATOM 663 C CA . LEU A 1 90 ? 6.654 5.289 -7.266 1.00 93.56 90 LEU A CA 1
AT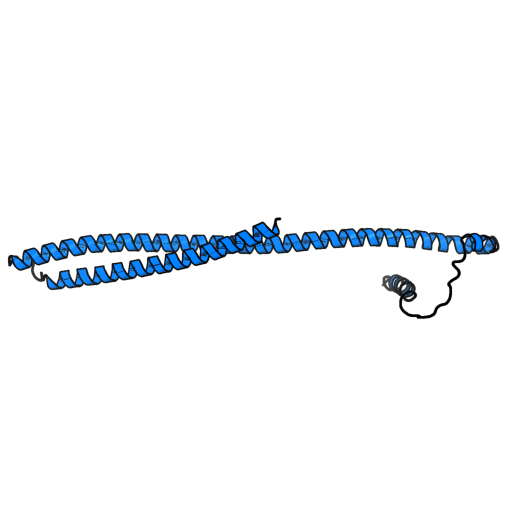OM 664 C C . LEU A 1 90 ? 5.178 4.925 -7.086 1.00 93.56 90 LEU A C 1
ATOM 666 O O . LEU A 1 90 ? 4.555 5.300 -6.090 1.00 93.56 90 LEU A O 1
ATOM 670 N N . THR A 1 91 ? 4.624 4.142 -8.012 1.00 94.50 91 THR A N 1
ATOM 671 C CA . THR A 1 91 ? 3.240 3.655 -7.927 1.00 94.50 91 THR A CA 1
ATOM 672 C C . THR A 1 91 ? 3.052 2.732 -6.722 1.00 94.50 91 THR A C 1
ATOM 674 O O . THR A 1 91 ? 2.090 2.879 -5.962 1.00 94.50 91 THR A O 1
ATOM 677 N N . ALA A 1 92 ? 3.989 1.807 -6.496 1.00 94.38 92 ALA A N 1
ATOM 678 C CA . ALA A 1 92 ? 3.948 0.905 -5.351 1.00 94.38 92 ALA A CA 1
ATOM 679 C C . ALA A 1 92 ? 4.105 1.662 -4.021 1.00 94.38 92 ALA A C 1
ATOM 681 O O . ALA A 1 92 ? 3.372 1.392 -3.068 1.00 94.38 92 ALA A O 1
ATOM 682 N N . LYS A 1 93 ? 4.987 2.667 -3.972 1.00 94.94 93 LYS A N 1
ATOM 683 C CA . LYS A 1 93 ? 5.170 3.558 -2.821 1.00 94.94 93 LYS A CA 1
ATOM 684 C C . LYS A 1 93 ? 3.897 4.342 -2.513 1.00 94.94 93 LYS A C 1
ATOM 686 O O . LYS A 1 93 ? 3.459 4.370 -1.365 1.00 94.94 93 LYS A O 1
ATOM 691 N N . ALA A 1 94 ? 3.264 4.930 -3.527 1.00 95.62 94 ALA A N 1
ATOM 692 C CA . ALA A 1 94 ? 1.998 5.641 -3.368 1.00 95.62 94 ALA A CA 1
ATOM 693 C C . ALA A 1 94 ? 0.886 4.713 -2.851 1.00 95.62 94 ALA A C 1
ATOM 695 O O . ALA A 1 94 ? 0.133 5.089 -1.952 1.00 95.62 94 ALA A O 1
ATOM 696 N N . SER A 1 95 ? 0.806 3.480 -3.365 1.00 95.06 95 SER A N 1
ATOM 697 C CA . SER A 1 95 ? -0.140 2.472 -2.874 1.00 95.06 95 SER A CA 1
ATOM 698 C C . SER A 1 95 ? 0.119 2.093 -1.415 1.00 95.06 95 SER A C 1
ATOM 700 O O . SER A 1 95 ? -0.833 1.940 -0.651 1.00 95.06 95 SER A O 1
ATOM 702 N N . HIS A 1 96 ? 1.383 1.939 -1.020 1.00 96.19 96 HIS A N 1
ATOM 703 C CA . HIS A 1 96 ? 1.756 1.633 0.359 1.00 96.19 96 HIS A CA 1
ATOM 704 C C . HIS A 1 96 ? 1.382 2.776 1.310 1.00 96.19 96 HIS A C 1
ATOM 706 O O . HIS A 1 96 ? 0.748 2.531 2.335 1.00 96.19 96 HIS A O 1
ATOM 712 N N . LEU A 1 97 ? 1.666 4.028 0.939 1.00 95.62 97 LEU A N 1
ATOM 713 C CA . LEU A 1 97 ? 1.285 5.198 1.736 1.00 95.62 97 LEU A CA 1
ATOM 714 C C . LEU A 1 97 ? -0.235 5.318 1.908 1.00 95.62 97 LEU A C 1
ATOM 716 O O . LEU A 1 97 ? -0.699 5.547 3.022 1.00 95.62 97 LEU A O 1
ATOM 720 N N . LYS A 1 98 ? -1.014 5.094 0.841 1.00 96.00 98 LYS A N 1
ATOM 721 C CA . LYS A 1 98 ? -2.485 5.075 0.920 1.00 96.00 98 LYS A CA 1
ATOM 722 C C . LYS A 1 98 ? -2.997 3.980 1.856 1.00 96.00 98 LYS A C 1
ATOM 724 O O . LYS A 1 98 ? -3.892 4.228 2.659 1.00 96.00 98 LYS A O 1
ATOM 729 N N . ALA A 1 99 ? -2.426 2.777 1.782 1.00 95.31 99 ALA A N 1
ATOM 730 C CA . ALA A 1 99 ? -2.814 1.677 2.662 1.00 95.31 99 ALA A CA 1
ATOM 731 C C . ALA A 1 99 ? -2.483 1.976 4.136 1.00 95.31 99 ALA A C 1
ATOM 733 O O . ALA A 1 99 ? -3.305 1.724 5.017 1.00 95.31 99 ALA A O 1
ATOM 734 N N . ARG A 1 100 ? -1.325 2.592 4.396 1.00 95.56 100 ARG A N 1
ATOM 735 C CA . ARG A 1 100 ? -0.925 3.045 5.732 1.00 95.56 100 ARG A CA 1
ATOM 736 C C . ARG A 1 100 ? -1.860 4.120 6.289 1.00 95.56 100 ARG A C 1
ATOM 738 O O . ARG A 1 100 ? -2.254 4.034 7.449 1.00 95.56 100 ARG A O 1
ATOM 745 N N . GLN A 1 101 ? -2.253 5.099 5.473 1.00 95.69 101 GLN A N 1
ATOM 746 C CA . GLN A 1 101 ? -3.249 6.106 5.862 1.00 95.69 101 GLN A CA 1
ATOM 747 C C . GLN A 1 101 ? -4.589 5.452 6.226 1.00 95.69 101 GLN A C 1
ATOM 749 O O . GLN A 1 101 ? -5.126 5.714 7.298 1.00 95.69 101 GLN A O 1
ATOM 754 N N . ALA A 1 102 ? -5.079 4.519 5.404 1.00 94.88 102 ALA A N 1
ATOM 755 C CA . ALA A 1 102 ? -6.320 3.797 5.683 1.00 94.88 102 ALA A CA 1
ATOM 756 C C . ALA A 1 102 ? -6.265 2.992 6.996 1.00 94.88 102 ALA A C 1
ATOM 758 O O . ALA A 1 102 ? -7.252 2.934 7.732 1.00 94.88 102 ALA A O 1
ATOM 759 N N . ARG A 1 103 ? -5.111 2.394 7.327 1.00 97.00 103 ARG A N 1
ATOM 760 C CA . ARG A 1 103 ? -4.900 1.730 8.623 1.00 97.00 103 ARG A CA 1
ATOM 761 C C . ARG A 1 103 ? -4.969 2.721 9.783 1.00 97.00 103 ARG A C 1
ATOM 763 O O . ARG A 1 103 ? -5.663 2.452 10.759 1.00 97.00 103 ARG A O 1
ATOM 770 N N . GLN A 1 104 ? -4.301 3.868 9.671 1.00 96.00 104 GLN A N 1
ATOM 771 C CA . GLN A 1 104 ? -4.337 4.912 10.701 1.00 96.00 104 GLN A CA 1
ATOM 772 C C . GLN A 1 104 ? -5.760 5.434 10.933 1.00 96.00 104 GLN A C 1
ATOM 774 O O . GLN A 1 104 ? -6.194 5.552 12.076 1.00 96.00 104 GLN A O 1
ATOM 779 N N . GLU A 1 105 ? -6.523 5.675 9.867 1.00 94.81 105 GLU A N 1
ATOM 780 C CA . GLU A 1 105 ? -7.931 6.070 9.971 1.00 94.81 105 GLU A CA 1
ATOM 781 C C . GLU A 1 105 ? -8.796 4.991 10.634 1.00 94.81 105 GLU A C 1
ATOM 783 O O . GLU A 1 105 ? -9.663 5.302 11.455 1.00 94.81 105 GLU A O 1
ATOM 788 N N . ALA A 1 106 ? -8.576 3.716 10.296 1.00 94.31 106 ALA A N 1
ATOM 789 C CA . ALA A 1 106 ? -9.287 2.606 10.921 1.00 94.31 106 ALA A CA 1
ATOM 790 C C . ALA A 1 106 ? -8.981 2.509 12.424 1.00 94.31 106 ALA A C 1
ATOM 792 O O . ALA A 1 106 ? -9.882 2.235 13.215 1.00 94.31 106 ALA A O 1
ATOM 793 N N . GLU A 1 107 ? -7.741 2.776 12.834 1.00 95.94 107 GLU A N 1
ATOM 794 C CA . GLU A 1 107 ? -7.354 2.782 14.246 1.00 95.94 107 GLU A CA 1
ATOM 795 C C . GLU A 1 107 ? -7.913 3.955 15.031 1.00 95.94 107 GLU A C 1
ATOM 797 O O . GLU A 1 107 ? -8.295 3.779 16.186 1.00 95.94 107 GLU A O 1
ATOM 802 N N . LEU A 1 108 ? -7.982 5.143 14.429 1.00 95.75 108 LEU A N 1
ATOM 803 C CA . LEU A 1 108 ? -8.650 6.282 15.054 1.00 95.75 108 LEU A CA 1
ATOM 804 C C . LEU A 1 108 ? -10.122 5.947 15.320 1.00 95.75 108 LEU A C 1
ATOM 806 O O . LEU A 1 108 ? -10.587 6.089 16.448 1.00 95.75 108 LEU A O 1
ATOM 810 N N . LYS A 1 109 ? -10.815 5.373 14.329 1.00 94.19 109 LYS A N 1
ATOM 811 C CA . LYS A 1 109 ? -12.200 4.900 14.487 1.00 94.19 109 LYS A CA 1
ATOM 812 C C . LYS A 1 109 ? -12.333 3.805 15.546 1.00 94.19 109 LYS A C 1
ATOM 814 O O . LYS A 1 109 ? -13.331 3.775 16.262 1.00 94.19 109 LYS A O 1
ATOM 819 N N . LEU A 1 110 ? -11.351 2.909 15.658 1.00 96.44 110 LEU A N 1
ATOM 820 C CA . LEU A 1 110 ? -11.327 1.905 16.720 1.00 96.44 110 LEU A CA 1
ATOM 821 C C . LEU A 1 110 ? -11.192 2.559 18.099 1.00 96.44 110 LEU A C 1
ATOM 823 O O . LEU A 1 110 ? -11.973 2.234 18.985 1.00 96.44 110 LEU A O 1
ATOM 827 N N . LYS A 1 111 ? -10.268 3.509 18.272 1.00 95.31 111 LYS A N 1
ATOM 828 C CA . LYS A 1 111 ? -10.101 4.240 19.538 1.00 95.31 111 LYS A CA 1
ATOM 829 C C . LYS A 1 111 ? -11.372 4.987 19.938 1.00 95.31 111 LYS A C 1
ATOM 831 O O . LYS A 1 111 ? -11.763 4.943 21.099 1.00 95.31 111 LYS A O 1
ATOM 836 N N . GLU A 1 112 ? -12.036 5.634 18.982 1.00 93.75 112 GLU A N 1
ATOM 837 C CA . GLU A 1 112 ? -13.325 6.295 19.213 1.00 93.75 112 GLU A CA 1
ATOM 838 C C . GLU A 1 112 ? -14.417 5.300 19.627 1.00 93.75 112 GLU A C 1
ATOM 840 O O . GLU A 1 112 ? -15.178 5.565 20.559 1.00 93.75 112 GLU A O 1
ATOM 845 N N . ALA A 1 113 ? -14.491 4.139 18.969 1.00 93.94 113 ALA A N 1
ATOM 846 C CA . ALA A 1 113 ? -15.442 3.090 19.325 1.00 93.94 113 ALA A CA 1
ATOM 847 C C . ALA A 1 113 ? -15.159 2.510 20.722 1.00 93.94 113 ALA A C 1
ATOM 849 O O . ALA A 1 113 ? -16.091 2.284 21.488 1.00 93.94 113 ALA A O 1
ATOM 850 N N . GLU A 1 114 ? -13.889 2.306 21.077 1.00 94.75 114 GLU A N 1
ATOM 851 C CA . GLU A 1 114 ? -13.479 1.817 22.397 1.00 94.75 114 GLU A CA 1
ATOM 852 C C . GLU A 1 114 ? -13.759 2.837 23.507 1.00 94.75 114 GLU A C 1
ATOM 854 O O . GLU A 1 114 ? -14.168 2.447 24.599 1.00 94.75 114 GLU A O 1
ATOM 859 N N . ALA A 1 115 ? -13.599 4.136 23.240 1.00 93.50 115 ALA A N 1
ATOM 860 C CA . ALA A 1 115 ? -14.001 5.185 24.176 1.00 93.50 115 ALA A CA 1
ATOM 861 C C . ALA A 1 115 ? -15.518 5.150 24.427 1.00 93.50 115 ALA A C 1
ATOM 863 O O . ALA A 1 115 ? -15.946 5.052 25.574 1.00 93.50 115 ALA A O 1
ATOM 864 N N . ARG A 1 116 ? -16.325 5.091 23.357 1.00 92.50 116 ARG A N 1
ATOM 865 C CA . ARG A 1 116 ? -17.788 4.945 23.471 1.00 92.50 116 ARG A CA 1
ATOM 866 C C . ARG A 1 116 ? -18.196 3.671 24.207 1.00 92.50 116 ARG A C 1
ATOM 868 O O . ARG A 1 116 ? -19.198 3.677 24.913 1.00 92.50 116 ARG A O 1
ATOM 875 N N . ALA A 1 117 ? -17.443 2.584 24.043 1.00 93.31 117 ALA A N 1
ATOM 876 C CA . ALA A 1 117 ? -17.698 1.335 24.754 1.00 93.31 117 ALA A CA 1
ATOM 877 C C . ALA A 1 117 ? -17.506 1.481 26.261 1.00 93.31 117 ALA A C 1
ATOM 879 O O . ALA A 1 117 ? -18.344 0.991 27.010 1.00 93.31 117 ALA A O 1
ATOM 880 N N . LYS A 1 118 ? -16.464 2.196 26.702 1.00 92.62 118 LYS A N 1
ATOM 881 C CA . LYS A 1 118 ? -16.239 2.481 28.127 1.00 92.62 118 LYS A CA 1
ATOM 882 C C . LYS A 1 118 ? -17.345 3.351 28.717 1.00 92.62 118 LYS A C 1
ATOM 884 O O . LYS A 1 118 ? -17.827 3.058 29.808 1.00 92.62 118 LYS A O 1
ATOM 889 N N . ASP A 1 119 ? -17.779 4.375 27.984 1.00 91.62 119 ASP A N 1
ATOM 890 C CA . ASP A 1 119 ? -18.879 5.238 28.426 1.00 91.62 119 ASP A CA 1
ATOM 891 C C . ASP A 1 119 ? -20.190 4.441 28.541 1.00 91.62 119 ASP A C 1
ATOM 893 O O . ASP A 1 119 ? -20.873 4.500 29.564 1.00 91.62 119 ASP A O 1
ATOM 897 N N . ALA A 1 120 ? -20.503 3.621 27.531 1.00 90.56 120 ALA A N 1
ATOM 898 C CA . ALA A 1 120 ? -21.681 2.756 27.535 1.00 90.56 120 ALA A CA 1
ATOM 899 C C . ALA A 1 120 ? -21.623 1.681 28.635 1.00 90.56 120 ALA A C 1
ATOM 901 O O . ALA A 1 120 ? -22.651 1.358 29.231 1.00 90.56 120 ALA A O 1
ATOM 902 N N . GLU A 1 121 ? -20.439 1.137 28.929 1.00 91.62 121 GLU A N 1
ATOM 903 C CA . GLU A 1 121 ? -20.227 0.194 30.030 1.00 91.62 121 GLU A CA 1
ATOM 904 C C . GLU A 1 121 ? -20.524 0.850 31.379 1.00 91.62 121 GLU A C 1
ATOM 906 O O . GLU A 1 121 ? -21.264 0.294 32.193 1.00 91.62 121 GLU A O 1
ATOM 911 N N . TYR A 1 122 ? -19.995 2.055 31.597 1.00 90.56 122 TYR A N 1
ATOM 912 C CA . TYR A 1 122 ? -20.230 2.813 32.820 1.00 90.56 122 TYR A CA 1
ATOM 913 C C . TYR A 1 122 ? -21.716 3.147 33.005 1.00 90.56 122 TYR A C 1
ATOM 915 O O . TYR A 1 122 ? -22.270 2.943 34.090 1.00 90.56 122 TYR A O 1
ATOM 923 N N . GLU A 1 123 ? -22.388 3.622 31.951 1.00 88.19 123 GLU A N 1
ATOM 924 C CA . GLU A 1 123 ? -23.828 3.882 31.989 1.00 88.19 123 GLU A CA 1
ATOM 925 C C . GLU A 1 123 ? -24.619 2.611 32.294 1.00 88.19 123 GLU A C 1
ATOM 927 O O . GLU A 1 123 ? -25.481 2.622 33.176 1.00 88.19 123 GLU A O 1
ATOM 932 N N . TYR A 1 124 ? -24.288 1.500 31.633 1.00 89.62 124 TYR A N 1
ATOM 933 C CA . TYR A 1 124 ? -24.921 0.214 31.887 1.00 89.62 124 TYR A CA 1
ATOM 934 C C . TYR A 1 124 ? -24.764 -0.214 33.353 1.00 89.62 124 TYR A C 1
ATOM 936 O O . TYR A 1 124 ? -25.774 -0.435 34.021 1.00 89.62 124 TYR A O 1
ATOM 944 N N . GLN A 1 125 ? -23.546 -0.217 33.902 1.00 89.44 125 GLN A N 1
ATOM 945 C CA . GLN A 1 125 ? -23.292 -0.581 35.303 1.00 89.44 125 GLN A CA 1
ATOM 946 C C . GLN A 1 125 ? -24.047 0.326 36.285 1.00 89.44 125 GLN A C 1
ATOM 948 O O . GLN A 1 125 ? -24.671 -0.143 37.243 1.00 89.44 125 GLN A O 1
ATOM 953 N N . ARG A 1 126 ? -24.048 1.640 36.036 1.00 88.44 126 ARG A N 1
ATOM 954 C CA . ARG A 1 126 ? -24.794 2.606 36.850 1.00 88.44 126 ARG A CA 1
ATOM 955 C C . ARG A 1 126 ? -26.297 2.332 36.802 1.00 88.44 126 ARG A C 1
ATOM 957 O O . ARG A 1 126 ? -26.966 2.407 37.835 1.00 88.44 126 ARG A O 1
ATOM 964 N N . THR A 1 127 ? -26.835 2.020 35.624 1.00 86.31 127 THR A N 1
ATOM 965 C CA . THR A 1 127 ? -28.268 1.741 35.460 1.00 86.31 127 THR A CA 1
ATOM 966 C C . THR A 1 127 ? -28.678 0.417 36.099 1.00 86.31 127 THR A C 1
ATOM 968 O O . THR A 1 127 ? -29.728 0.341 36.739 1.00 86.31 127 THR A O 1
ATOM 971 N N . GLU A 1 128 ? -27.823 -0.599 36.016 1.00 88.38 128 GLU A N 1
ATOM 972 C CA . GLU A 1 128 ? -28.025 -1.889 36.663 1.00 88.38 128 GLU A CA 1
ATOM 973 C C . GLU A 1 128 ? -28.072 -1.736 38.192 1.00 88.38 128 GLU A C 1
ATOM 975 O O . GLU A 1 128 ? -28.981 -2.252 38.844 1.00 88.38 128 GLU A O 1
ATOM 980 N N . LEU A 1 129 ? -27.149 -0.959 38.771 1.00 87.75 129 LEU A N 1
ATOM 981 C CA . LEU A 1 129 ? -27.133 -0.658 40.206 1.00 87.75 129 LEU A CA 1
ATOM 982 C C . LEU A 1 129 ? -28.379 0.112 40.662 1.00 87.75 129 LEU A C 1
ATOM 984 O O . LEU A 1 129 ? -28.947 -0.213 41.706 1.00 87.75 129 LEU A O 1
ATOM 988 N N . ALA A 1 130 ? -28.817 1.116 39.898 1.00 86.56 130 ALA A N 1
ATOM 989 C CA . ALA A 1 130 ? -30.039 1.860 40.206 1.00 86.56 130 ALA A CA 1
ATOM 990 C C . ALA A 1 130 ? -31.277 0.950 40.150 1.00 86.56 130 ALA A C 1
ATOM 992 O O . ALA A 1 130 ? -32.086 0.961 41.078 1.00 86.56 130 ALA A O 1
ATOM 993 N N . SER A 1 131 ? -31.366 0.089 39.129 1.00 84.12 131 SER A N 1
ATOM 994 C CA . SER A 1 131 ? -32.442 -0.895 38.993 1.00 84.12 131 SER A CA 1
ATOM 995 C C . SER A 1 131 ? -32.467 -1.886 40.160 1.00 84.12 131 SER A C 1
ATOM 997 O O . SER A 1 131 ? -33.537 -2.147 40.705 1.00 84.12 131 SER A O 1
ATOM 999 N N . LYS A 1 132 ? -31.307 -2.404 40.595 1.00 86.12 132 LYS A N 1
ATOM 1000 C CA . LYS A 1 132 ? -31.200 -3.307 41.761 1.00 86.12 132 LYS A CA 1
ATOM 1001 C C . LYS A 1 132 ? -31.656 -2.647 43.065 1.00 86.12 132 LYS A C 1
ATOM 1003 O O . LYS A 1 132 ? -32.169 -3.328 43.944 1.00 86.12 132 LYS A O 1
ATOM 1008 N N . LYS A 1 133 ? -31.488 -1.328 43.188 1.00 87.50 133 LYS A N 1
ATOM 1009 C CA . LYS A 1 133 ? -31.933 -0.536 44.346 1.00 87.50 133 LYS A CA 1
ATOM 1010 C C . LYS A 1 133 ? -33.386 -0.050 44.242 1.00 87.50 133 LYS A C 1
ATOM 1012 O O . LYS A 1 133 ? -33.828 0.681 45.121 1.00 87.50 133 LYS A O 1
ATOM 1017 N N . GLY A 1 134 ? -34.115 -0.405 43.179 1.00 81.19 134 GLY A N 1
ATOM 1018 C CA . GLY A 1 134 ? -35.483 0.071 42.942 1.00 81.19 134 GLY A CA 1
ATOM 1019 C C . GLY A 1 134 ? -35.580 1.566 42.612 1.00 81.19 134 GLY A C 1
ATOM 1020 O O . GLY A 1 134 ? -36.665 2.140 42.663 1.00 81.19 134 GLY A O 1
ATOM 1021 N N . LEU A 1 135 ? -34.459 2.215 42.279 1.00 81.12 135 LEU A N 1
ATOM 1022 C CA . LEU A 1 135 ? -34.418 3.631 41.929 1.00 81.12 135 LEU A CA 1
ATOM 1023 C C . LEU A 1 135 ? -34.764 3.798 40.447 1.00 81.12 135 LEU A C 1
ATOM 1025 O O . LEU A 1 135 ? -34.037 3.321 39.575 1.00 81.12 135 LEU A O 1
ATOM 1029 N N . ILE A 1 136 ? -35.852 4.517 40.165 1.00 76.25 136 ILE A N 1
ATOM 1030 C CA . ILE A 1 136 ? -36.261 4.900 38.809 1.00 76.25 136 ILE A CA 1
ATOM 1031 C C . ILE A 1 136 ? -35.938 6.390 38.631 1.00 76.25 136 ILE A C 1
ATOM 1033 O O . I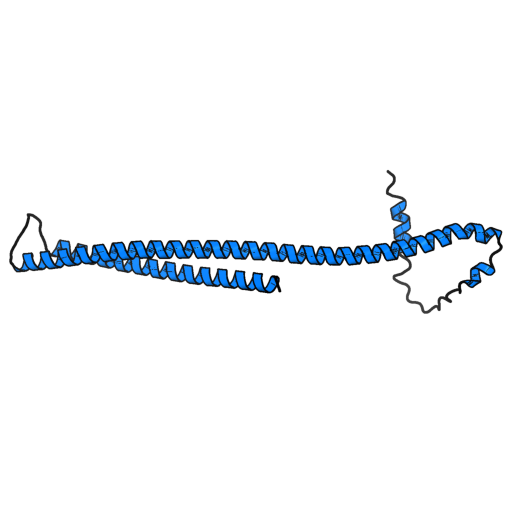LE A 1 136 ? -36.736 7.236 39.031 1.00 76.25 136 ILE A O 1
ATOM 1037 N N . PRO A 1 137 ? -34.767 6.744 38.069 1.00 74.44 137 PRO A N 1
ATOM 1038 C CA . PRO A 1 137 ? -34.333 8.137 37.987 1.00 74.44 137 PRO A CA 1
ATOM 1039 C C . PRO A 1 137 ? -35.189 8.993 37.042 1.00 74.44 137 PRO A C 1
ATOM 1041 O O . PRO A 1 137 ? -35.211 10.210 37.190 1.00 74.44 137 PRO A O 1
ATOM 1044 N N . TYR A 1 138 ? -35.885 8.388 36.072 1.00 77.81 138 TYR A N 1
ATOM 1045 C CA . TYR A 1 138 ? -36.799 9.088 35.168 1.00 77.81 138 TYR A CA 1
ATOM 1046 C C . TYR A 1 138 ? -37.800 8.124 34.506 1.00 77.81 138 TYR A C 1
ATOM 1048 O O . TYR A 1 138 ? -37.591 6.909 34.443 1.00 77.81 138 TYR A O 1
ATOM 1056 N N . LYS A 1 139 ? -38.898 8.672 33.971 1.00 75.19 139 LYS A N 1
ATOM 1057 C CA . LYS A 1 139 ? -39.942 7.907 33.270 1.00 75.19 139 LYS A CA 1
ATOM 1058 C C . LYS A 1 139 ? -39.371 7.243 32.007 1.00 75.19 139 LYS A C 1
ATOM 1060 O O . LYS A 1 139 ? -38.876 7.932 31.123 1.00 75.19 139 LYS A O 1
ATOM 1065 N N . GLY A 1 140 ? -39.455 5.914 31.917 1.00 72.62 140 GLY A N 1
ATOM 1066 C CA . GLY A 1 140 ? -38.911 5.128 30.795 1.00 72.62 140 GLY A CA 1
ATOM 1067 C C . GLY A 1 140 ? -37.496 4.574 31.011 1.00 72.62 140 GLY A C 1
ATOM 1068 O O . GLY A 1 140 ? -36.927 3.973 30.099 1.00 72.62 140 GLY A O 1
ATOM 1069 N N . PHE A 1 141 ? -36.925 4.745 32.205 1.00 76.75 141 PHE A N 1
ATOM 1070 C CA . PHE A 1 141 ? -35.680 4.094 32.597 1.00 76.75 141 PHE A CA 1
ATOM 1071 C C . PHE A 1 141 ? -35.860 2.570 32.693 1.00 76.75 141 PHE A C 1
ATOM 1073 O O . PHE A 1 141 ? -36.680 2.086 33.470 1.00 76.75 141 PHE A O 1
ATOM 1080 N N . THR A 1 142 ? -35.076 1.812 31.922 1.00 77.56 142 THR A N 1
ATOM 1081 C CA . THR A 1 142 ? -34.993 0.347 32.032 1.00 77.56 142 THR A CA 1
ATOM 1082 C C . THR A 1 142 ? -33.544 -0.100 31.857 1.00 77.56 142 THR A C 1
ATOM 1084 O O . THR A 1 142 ? -32.885 0.300 30.897 1.00 77.56 142 THR A O 1
ATOM 1087 N N . ALA A 1 143 ? -33.042 -0.952 32.759 1.00 79.38 143 ALA A N 1
ATOM 1088 C CA . ALA A 1 143 ? -31.690 -1.514 32.649 1.00 79.38 143 ALA A CA 1
ATOM 1089 C C . ALA A 1 143 ? -31.496 -2.285 31.327 1.00 79.38 143 ALA A C 1
ATOM 1091 O O . ALA A 1 143 ? -30.427 -2.239 30.723 1.00 79.38 143 ALA A O 1
ATOM 1092 N N . THR A 1 144 ? -32.560 -2.913 30.81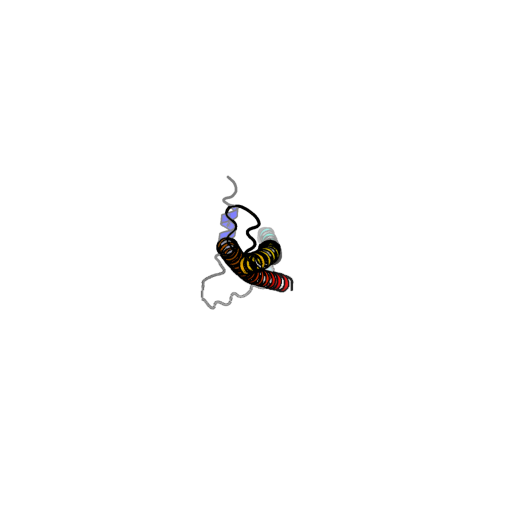5 1.00 84.44 144 THR A N 1
ATOM 1093 C CA . THR A 1 144 ? -32.566 -3.635 29.535 1.00 84.44 144 THR A CA 1
ATOM 1094 C C . THR A 1 144 ? -32.208 -2.744 28.345 1.00 84.44 144 THR A C 1
ATOM 1096 O O . THR A 1 144 ? -31.462 -3.176 27.471 1.00 84.44 144 THR A O 1
ATOM 1099 N N . LYS A 1 145 ? -32.674 -1.486 28.312 1.00 85.50 145 LYS A N 1
ATOM 1100 C CA . LYS A 1 145 ? -32.340 -0.545 27.230 1.00 85.50 145 LYS A CA 1
ATOM 1101 C C . LYS A 1 145 ? -30.836 -0.261 27.185 1.00 85.50 145 LYS A C 1
ATOM 1103 O O . LYS A 1 145 ? -30.223 -0.332 26.121 1.00 85.50 145 LYS A O 1
ATOM 1108 N N . TYR A 1 146 ? -30.236 0.008 28.339 1.00 85.62 146 TYR A N 1
ATOM 1109 C CA . TYR A 1 146 ? -28.800 0.263 28.442 1.00 85.62 146 TYR A CA 1
ATOM 1110 C C . TYR A 1 146 ? -27.968 -0.990 28.164 1.00 85.62 146 TYR A C 1
ATOM 1112 O O . TYR A 1 146 ? -26.929 -0.900 27.518 1.00 85.62 146 TYR A O 1
ATOM 1120 N N . HIS A 1 147 ? -28.463 -2.171 28.548 1.00 87.75 147 HIS A N 1
ATOM 1121 C CA . HIS A 1 147 ? -27.844 -3.441 28.177 1.00 87.75 147 HIS A CA 1
ATOM 1122 C C . HIS A 1 147 ? -27.767 -3.611 26.655 1.00 87.75 147 HIS A C 1
ATOM 1124 O O . HIS A 1 147 ? -26.706 -3.914 26.114 1.00 87.75 147 HIS A O 1
ATOM 1130 N N . THR A 1 148 ? -28.874 -3.363 25.945 1.00 89.00 148 THR A N 1
ATOM 1131 C CA . THR A 1 148 ? -28.894 -3.457 24.478 1.00 89.00 148 THR A CA 1
ATOM 1132 C C . THR A 1 148 ? -27.955 -2.448 23.817 1.00 89.00 148 THR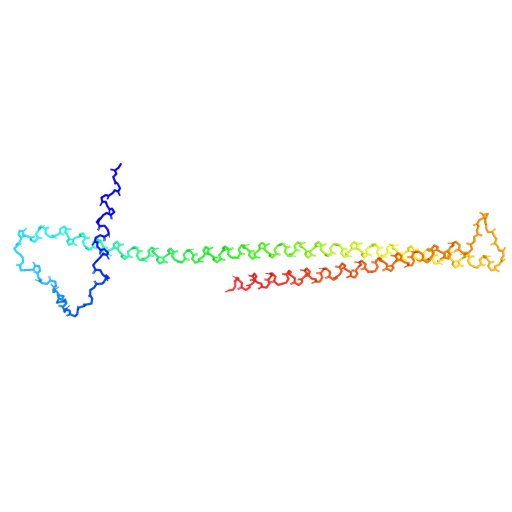 A C 1
ATOM 1134 O O . THR A 1 148 ? -27.219 -2.815 22.906 1.00 89.00 148 THR A O 1
ATOM 1137 N N . GLN A 1 149 ? -27.896 -1.212 24.326 1.00 88.75 149 GLN A N 1
ATOM 1138 C CA . GLN A 1 149 ? -26.962 -0.195 23.835 1.00 88.75 149 GLN A CA 1
ATOM 1139 C C . GLN A 1 149 ? -25.503 -0.615 24.043 1.00 88.75 149 GLN A C 1
ATOM 1141 O O . GLN A 1 149 ? -24.701 -0.509 23.118 1.00 88.75 149 GLN A O 1
ATOM 1146 N N . PHE A 1 150 ? -25.164 -1.149 25.218 1.00 91.50 150 PHE A N 1
ATOM 1147 C CA . PHE A 1 150 ? -23.827 -1.664 25.500 1.00 91.50 150 PHE A CA 1
ATOM 1148 C C . PHE A 1 150 ? -23.434 -2.802 24.544 1.00 91.50 150 PHE A C 1
ATOM 1150 O O . PHE A 1 150 ? -22.343 -2.779 23.970 1.00 91.50 150 PHE A O 1
ATOM 1157 N N . LEU A 1 151 ? -24.337 -3.759 24.298 1.00 92.44 151 LEU A N 1
ATOM 1158 C CA . LEU A 1 151 ? -24.102 -4.851 23.346 1.00 92.44 151 LEU A CA 1
ATOM 1159 C C . LEU A 1 151 ? -23.864 -4.345 21.916 1.00 92.44 151 LEU A C 1
ATOM 1161 O O . LEU A 1 151 ? -22.969 -4.842 21.229 1.00 92.44 151 LEU A O 1
ATOM 1165 N N . ASP A 1 152 ? -24.638 -3.363 21.458 1.00 92.12 152 ASP A N 1
ATOM 1166 C CA . ASP A 1 152 ? -24.486 -2.806 20.112 1.00 92.12 152 ASP A CA 1
ATOM 1167 C C . ASP A 1 152 ? -23.183 -2.015 19.955 1.00 92.12 152 ASP A C 1
ATOM 1169 O O . ASP A 1 152 ? -22.512 -2.126 18.925 1.00 92.12 152 ASP A O 1
ATOM 1173 N N . VAL A 1 153 ? -22.754 -1.297 20.997 1.00 92.50 153 VAL A N 1
ATOM 1174 C CA . VAL A 1 153 ? -21.431 -0.662 21.016 1.00 92.50 153 VAL A CA 1
ATOM 1175 C C . VAL A 1 153 ? -20.317 -1.717 21.004 1.00 92.50 153 VAL A C 1
ATOM 1177 O O . VAL A 1 153 ? -19.347 -1.571 20.258 1.00 92.50 153 VAL A O 1
ATOM 1180 N N . GLY A 1 154 ? -20.478 -2.828 21.729 1.00 93.31 154 GLY A N 1
ATOM 1181 C CA . GLY A 1 154 ? -19.553 -3.964 21.681 1.00 93.31 154 GLY A CA 1
ATOM 1182 C C . GLY A 1 154 ? -19.395 -4.554 20.272 1.00 93.31 154 GLY A C 1
ATOM 1183 O O . GLY A 1 154 ? -18.271 -4.799 19.822 1.00 93.31 154 GLY A O 1
ATOM 1184 N N . LYS A 1 155 ? -20.498 -4.707 19.523 1.00 94.88 155 LYS A N 1
ATOM 1185 C CA . LYS A 1 155 ? -20.452 -5.114 18.104 1.00 94.88 155 LYS A CA 1
ATOM 1186 C C . LYS A 1 155 ? -19.705 -4.090 17.248 1.00 94.88 155 LYS A C 1
ATOM 1188 O O . LYS A 1 155 ? -18.863 -4.475 16.440 1.00 94.88 155 LYS A O 1
ATOM 1193 N N . ALA A 1 156 ? -19.961 -2.796 17.454 1.00 92.31 156 ALA A N 1
ATOM 1194 C CA . ALA A 1 156 ? -19.289 -1.731 16.713 1.00 92.31 156 ALA A CA 1
ATOM 1195 C C . ALA A 1 156 ? -17.764 -1.730 16.936 1.00 92.31 156 ALA A C 1
ATOM 1197 O O . ALA A 1 156 ? -17.008 -1.538 15.980 1.00 92.31 156 ALA A O 1
ATOM 1198 N N . VAL A 1 157 ? -17.300 -2.008 18.162 1.00 96.19 157 VAL A N 1
ATOM 1199 C CA . VAL A 1 157 ? -15.869 -2.194 18.464 1.00 96.19 157 VAL A CA 1
ATOM 1200 C C . VAL A 1 157 ? -15.307 -3.407 17.727 1.00 96.19 157 VAL A C 1
ATOM 1202 O O . VAL A 1 157 ? -14.263 -3.301 17.083 1.00 96.19 157 VAL A O 1
ATOM 1205 N N . ALA A 1 158 ? -15.992 -4.553 17.770 1.00 96.31 158 ALA A N 1
ATOM 1206 C CA . ALA A 1 158 ? -15.544 -5.759 17.072 1.00 96.31 158 ALA A CA 1
ATOM 1207 C C . ALA A 1 158 ? -15.429 -5.540 15.551 1.00 96.31 158 ALA A C 1
ATOM 1209 O O . ALA A 1 158 ? -14.450 -5.959 14.928 1.00 96.31 158 ALA A O 1
ATOM 1210 N N . ASP A 1 159 ? -16.384 -4.831 14.951 1.00 95.50 159 ASP A N 1
ATOM 1211 C CA . ASP A 1 159 ? -16.343 -4.479 13.532 1.00 95.50 159 ASP A CA 1
ATOM 1212 C C . ASP A 1 159 ? -15.230 -3.475 13.210 1.00 95.50 159 ASP A C 1
ATOM 1214 O O . ASP A 1 159 ? -14.568 -3.597 12.175 1.00 95.50 159 ASP A O 1
ATOM 1218 N N . ALA A 1 160 ? -14.972 -2.507 14.095 1.00 95.06 160 ALA A N 1
ATOM 1219 C CA . ALA A 1 160 ? -13.840 -1.596 13.960 1.00 95.06 160 ALA A CA 1
ATOM 1220 C C . ALA A 1 160 ? -12.497 -2.347 14.016 1.00 95.06 160 ALA A C 1
ATOM 1222 O O . ALA A 1 160 ? -11.640 -2.106 13.166 1.00 95.06 160 ALA A O 1
ATOM 1223 N N . ARG A 1 161 ? -12.340 -3.326 14.918 1.00 97.00 161 ARG A N 1
ATOM 1224 C CA . ARG A 1 161 ? -11.140 -4.186 14.987 1.00 97.00 161 ARG A CA 1
ATOM 1225 C C . ARG A 1 161 ? -10.924 -4.970 13.698 1.00 97.00 161 ARG A C 1
ATOM 1227 O O . ARG A 1 161 ? -9.845 -4.901 13.118 1.00 97.00 161 ARG A O 1
ATOM 1234 N N . LYS A 1 162 ? -11.973 -5.609 13.169 1.00 97.56 162 LYS A N 1
ATOM 1235 C CA . LYS A 1 162 ? -11.906 -6.306 11.870 1.00 97.56 162 LYS A CA 1
ATOM 1236 C C . LYS A 1 162 ? -11.490 -5.378 10.726 1.00 97.56 162 LYS A C 1
ATOM 1238 O O . LYS A 1 162 ? -10.817 -5.809 9.791 1.00 97.56 162 LYS A O 1
ATOM 1243 N N . ARG A 1 163 ? -11.903 -4.105 10.750 1.00 95.44 163 ARG A N 1
ATOM 1244 C CA . ARG A 1 163 ? -11.477 -3.112 9.747 1.00 95.44 163 ARG A CA 1
ATOM 1245 C C . ARG A 1 163 ? -9.997 -2.765 9.884 1.00 95.44 163 ARG A C 1
ATOM 1247 O O . ARG A 1 163 ? -9.329 -2.681 8.857 1.00 95.44 163 ARG A O 1
ATOM 1254 N N . VAL A 1 164 ? -9.489 -2.617 11.108 1.00 97.06 164 VAL A N 1
ATOM 1255 C CA . VAL A 1 164 ? -8.053 -2.412 11.367 1.00 97.06 164 VAL A CA 1
ATOM 1256 C C . VAL A 1 164 ? -7.240 -3.597 10.853 1.00 97.06 164 VAL A C 1
ATOM 1258 O O . VAL A 1 164 ? -6.308 -3.393 10.083 1.00 97.06 164 VAL A O 1
ATOM 1261 N N . GLU A 1 165 ? -7.637 -4.829 11.175 1.00 97.31 165 GLU A N 1
ATOM 1262 C CA . GLU A 1 165 ? -6.954 -6.044 10.704 1.00 97.31 165 GLU A CA 1
ATOM 1263 C C . GLU A 1 165 ? -6.914 -6.126 9.172 1.00 97.31 165 GLU A C 1
ATOM 1265 O O . GLU A 1 165 ? -5.865 -6.382 8.574 1.00 97.31 165 GLU A O 1
ATOM 1270 N N . LYS A 1 166 ? -8.043 -5.847 8.506 1.00 97.12 166 LYS A N 1
ATOM 1271 C CA . LYS A 1 166 ? -8.109 -5.795 7.037 1.00 97.12 166 LYS A CA 1
ATOM 1272 C C . LYS A 1 166 ? -7.196 -4.713 6.461 1.00 97.12 166 LYS A C 1
ATOM 1274 O O . LYS A 1 166 ? -6.515 -4.965 5.466 1.00 97.12 166 LYS A O 1
ATOM 1279 N N . ALA A 1 167 ? -7.169 -3.529 7.070 1.00 95.81 167 ALA A N 1
ATOM 1280 C CA . ALA A 1 167 ? -6.307 -2.435 6.637 1.00 95.81 167 ALA A CA 1
ATOM 1281 C C . ALA A 1 167 ? -4.819 -2.765 6.844 1.00 95.81 167 ALA A C 1
ATOM 1283 O O . ALA A 1 167 ? -4.012 -2.516 5.952 1.00 95.81 167 ALA A O 1
ATOM 1284 N N . GLN A 1 168 ? -4.461 -3.415 7.953 1.00 97.31 168 GLN A N 1
ATOM 1285 C CA . GLN A 1 168 ? -3.099 -3.869 8.238 1.00 97.31 168 GLN A CA 1
ATOM 1286 C C . GLN A 1 168 ? -2.629 -4.949 7.250 1.00 97.31 168 GLN A C 1
ATOM 1288 O O . GLN A 1 168 ? -1.494 -4.910 6.766 1.00 97.31 168 GLN A O 1
ATOM 1293 N N . ALA A 1 169 ? -3.504 -5.894 6.893 1.00 97.50 169 ALA A N 1
ATOM 1294 C CA . ALA A 1 169 ? -3.208 -6.887 5.863 1.00 97.50 169 ALA A CA 1
ATOM 1295 C C . ALA A 1 169 ? -2.990 -6.231 4.485 1.00 97.50 169 ALA A C 1
ATOM 1297 O O . ALA A 1 169 ? -2.075 -6.614 3.749 1.00 97.50 169 ALA A O 1
ATOM 1298 N N . ALA A 1 170 ? -3.795 -5.217 4.146 1.00 96.50 170 ALA A N 1
ATOM 1299 C CA . ALA A 1 170 ? -3.632 -4.440 2.920 1.00 96.50 170 ALA A CA 1
ATOM 1300 C C . ALA A 1 170 ? -2.320 -3.634 2.910 1.00 96.50 170 ALA A C 1
ATOM 1302 O O . ALA A 1 170 ? -1.608 -3.659 1.905 1.00 96.50 170 ALA A O 1
ATOM 1303 N N . GLU A 1 171 ? -1.964 -2.990 4.027 1.00 97.06 171 GLU A N 1
ATOM 1304 C CA . GLU A 1 171 ? -0.688 -2.286 4.206 1.00 97.06 171 GLU A CA 1
ATOM 1305 C C . GLU A 1 171 ? 0.489 -3.242 4.013 1.00 97.06 171 GLU A C 1
ATOM 1307 O O . GLU A 1 171 ? 1.351 -2.980 3.182 1.00 97.06 171 GLU A O 1
ATOM 1312 N N . THR A 1 172 ? 0.469 -4.407 4.664 1.00 97.38 172 THR A N 1
ATOM 1313 C CA . THR A 1 172 ? 1.536 -5.415 4.546 1.00 97.38 172 THR A CA 1
ATOM 1314 C C . THR A 1 172 ? 1.695 -5.912 3.104 1.00 97.38 172 THR A C 1
ATOM 1316 O O . THR A 1 172 ? 2.808 -6.130 2.618 1.00 97.38 172 THR A O 1
ATOM 1319 N N . LYS A 1 173 ? 0.585 -6.105 2.379 1.00 97.31 173 LYS A N 1
ATOM 1320 C CA . LYS A 1 173 ? 0.623 -6.488 0.961 1.00 97.31 173 LYS A CA 1
ATOM 1321 C C . LYS A 1 173 ? 1.235 -5.378 0.101 1.00 97.31 173 LYS A C 1
ATOM 1323 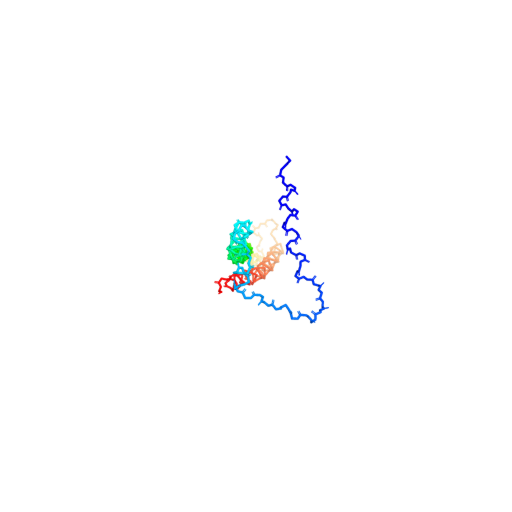O O . LYS A 1 173 ? 2.052 -5.674 -0.772 1.00 97.31 173 LYS A O 1
ATOM 1328 N N . ALA A 1 174 ? 0.856 -4.126 0.348 1.00 95.81 174 ALA A N 1
ATOM 1329 C CA . ALA A 1 174 ? 1.384 -2.974 -0.372 1.00 95.81 174 ALA A CA 1
ATOM 1330 C C . ALA A 1 174 ? 2.868 -2.722 -0.050 1.00 95.81 174 ALA A C 1
ATOM 1332 O O . ALA A 1 174 ? 3.647 -2.451 -0.959 1.00 95.81 174 ALA A O 1
ATOM 1333 N N . GLU A 1 175 ? 3.286 -2.912 1.201 1.00 96.69 175 GLU A N 1
ATOM 1334 C CA . GLU A 1 175 ? 4.683 -2.831 1.634 1.00 96.69 175 GLU A CA 1
ATOM 1335 C C . GLU A 1 175 ? 5.546 -3.878 0.917 1.00 96.69 175 GLU A C 1
ATOM 1337 O O . GLU A 1 175 ? 6.597 -3.552 0.368 1.00 96.69 175 GLU A O 1
ATOM 1342 N N . LYS A 1 176 ? 5.086 -5.136 0.845 1.00 97.56 176 LYS A N 1
ATOM 1343 C CA . LYS A 1 176 ? 5.783 -6.194 0.093 1.00 97.56 176 LYS A CA 1
ATOM 1344 C C . LYS A 1 176 ? 5.913 -5.851 -1.391 1.00 97.56 176 LYS A C 1
ATOM 1346 O O . LYS A 1 176 ? 6.955 -6.113 -1.989 1.00 97.56 176 LYS A O 1
ATOM 1351 N N . ALA A 1 177 ? 4.869 -5.277 -1.993 1.00 95.94 177 ALA A N 1
ATOM 1352 C CA . ALA A 1 177 ? 4.906 -4.842 -3.387 1.00 95.94 177 ALA A CA 1
ATOM 1353 C C . ALA A 1 177 ? 5.905 -3.692 -3.598 1.00 95.94 177 ALA A C 1
ATOM 1355 O O . ALA A 1 177 ? 6.671 -3.728 -4.559 1.00 95.94 177 ALA A O 1
ATOM 1356 N N . HIS A 1 178 ? 5.939 -2.724 -2.678 1.00 96.62 178 HIS A N 1
ATOM 1357 C CA . HIS A 1 178 ? 6.892 -1.616 -2.690 1.00 96.62 178 HIS A CA 1
ATOM 1358 C C . HIS A 1 178 ? 8.336 -2.103 -2.544 1.00 96.62 178 HIS A C 1
ATOM 1360 O O . HIS A 1 178 ? 9.147 -1.810 -3.418 1.00 96.62 178 HIS A O 1
ATOM 1366 N N . LYS A 1 179 ? 8.631 -2.950 -1.549 1.00 96.69 179 LYS A N 1
ATOM 1367 C CA . LYS A 1 179 ? 9.953 -3.581 -1.377 1.00 96.69 179 LYS A CA 1
ATOM 1368 C C . LYS A 1 179 ? 10.394 -4.337 -2.630 1.00 96.69 179 LYS A C 1
ATOM 1370 O O . LYS A 1 179 ? 11.495 -4.135 -3.121 1.00 96.69 179 LYS A O 1
ATOM 1375 N N . LYS A 1 180 ? 9.503 -5.136 -3.227 1.00 95.94 180 LYS A N 1
ATOM 1376 C CA . LYS A 1 180 ? 9.806 -5.869 -4.466 1.00 95.94 180 LYS A CA 1
ATOM 1377 C C . LYS A 1 180 ? 10.091 -4.941 -5.653 1.00 95.94 180 LYS A C 1
ATOM 1379 O O . LYS A 1 180 ? 10.930 -5.271 -6.489 1.00 95.94 180 LYS A O 1
ATOM 1384 N N . ALA A 1 181 ? 9.374 -3.824 -5.773 1.00 93.75 181 ALA A N 1
ATOM 1385 C CA . ALA A 1 181 ? 9.627 -2.836 -6.819 1.00 93.75 181 ALA A CA 1
ATOM 1386 C C . ALA A 1 181 ? 10.970 -2.125 -6.595 1.00 93.75 181 ALA A C 1
ATOM 1388 O O . ALA A 1 181 ? 11.757 -1.999 -7.532 1.00 93.75 181 ALA A O 1
ATOM 1389 N N . GLN A 1 182 ? 11.267 -1.764 -5.346 1.00 94.31 182 GLN A N 1
ATOM 1390 C CA . GLN A 1 182 ? 12.540 -1.181 -4.939 1.00 94.31 182 GLN A CA 1
ATOM 1391 C C . GLN A 1 182 ? 13.716 -2.126 -5.235 1.00 94.31 182 GLN A C 1
ATOM 1393 O O . GLN A 1 182 ? 14.680 -1.703 -5.864 1.00 94.31 182 GLN A O 1
ATOM 1398 N N . ASP A 1 183 ? 13.609 -3.411 -4.887 1.00 94.69 183 ASP A N 1
ATOM 1399 C CA . ASP A 1 183 ? 14.646 -4.422 -5.149 1.00 94.69 183 ASP A CA 1
ATOM 1400 C C . ASP A 1 183 ? 14.918 -4.630 -6.645 1.00 94.69 183 ASP A C 1
ATOM 1402 O O . ASP A 1 183 ? 16.033 -4.945 -7.058 1.00 94.69 183 ASP A O 1
ATOM 1406 N N . ARG A 1 184 ? 13.889 -4.498 -7.489 1.00 92.62 184 ARG A N 1
ATOM 1407 C CA . ARG A 1 184 ? 14.056 -4.577 -8.947 1.00 92.62 184 ARG A CA 1
ATOM 1408 C C . ARG A 1 184 ? 14.781 -3.353 -9.485 1.00 92.62 184 ARG A C 1
ATOM 1410 O O . ARG A 1 184 ? 15.639 -3.494 -10.350 1.00 92.62 184 ARG A O 1
ATOM 1417 N N . LEU A 1 185 ? 14.440 -2.174 -8.972 1.00 90.94 185 LEU A N 1
ATOM 1418 C CA . LEU A 1 185 ? 15.074 -0.925 -9.362 1.00 90.94 185 LEU A CA 1
ATOM 1419 C C . LEU A 1 185 ? 16.549 -0.881 -8.939 1.00 90.94 185 LEU A C 1
ATOM 1421 O O . LEU A 1 185 ? 17.389 -0.468 -9.734 1.00 90.94 185 LEU A O 1
ATOM 1425 N N . THR A 1 186 ? 16.878 -1.333 -7.725 1.00 89.25 186 THR A N 1
ATOM 1426 C CA . THR A 1 186 ? 18.268 -1.383 -7.245 1.00 89.25 186 THR A CA 1
ATOM 1427 C C . THR A 1 186 ? 19.110 -2.348 -8.071 1.00 89.25 186 THR A C 1
ATOM 1429 O O . THR A 1 186 ? 20.201 -1.978 -8.490 1.00 89.25 186 THR A O 1
ATOM 1432 N N . LYS A 1 187 ? 18.582 -3.537 -8.394 1.00 89.12 187 LYS A N 1
ATOM 1433 C CA . LYS A 1 187 ? 19.256 -4.510 -9.273 1.00 89.12 187 LYS A CA 1
ATOM 1434 C C . LYS A 1 187 ? 19.456 -4.020 -10.705 1.00 89.12 187 LYS A C 1
ATOM 1436 O O . LYS A 1 187 ? 20.385 -4.466 -11.353 1.00 89.12 187 LYS A O 1
ATOM 1441 N N . ALA A 1 188 ? 18.587 -3.146 -11.209 1.00 81.56 188 ALA A N 1
ATOM 1442 C CA . ALA A 1 188 ? 18.736 -2.559 -12.542 1.00 81.56 188 ALA A CA 1
ATOM 1443 C C . ALA A 1 188 ? 19.717 -1.372 -12.581 1.00 81.56 188 ALA A C 1
ATOM 1445 O O . ALA A 1 188 ? 20.047 -0.895 -13.664 1.00 81.56 188 ALA A O 1
ATOM 1446 N N . GLY A 1 189 ? 20.127 -0.856 -11.417 1.00 69.00 189 GLY A N 1
ATOM 1447 C CA . GLY A 1 189 ? 21.126 0.206 -11.285 1.00 69.00 189 GLY A CA 1
ATOM 1448 C C . GLY A 1 189 ? 22.538 -0.285 -10.943 1.00 69.00 189 GLY A C 1
ATOM 1449 O O . GLY A 1 189 ? 23.426 0.559 -10.839 1.00 69.00 189 GLY A O 1
ATOM 1450 N N . GLN A 1 190 ? 22.719 -1.595 -10.736 1.00 58.38 190 GLN A N 1
ATOM 1451 C CA . GLN A 1 190 ? 24.009 -2.286 -10.586 1.00 58.38 190 GLN A CA 1
ATOM 1452 C C . GLN A 1 190 ? 24.438 -2.875 -11.928 1.00 58.38 190 GLN A C 1
ATOM 1454 O O . GLN A 1 190 ? 25.659 -2.869 -12.188 1.00 58.38 190 GLN A O 1
#

pLDDT: mean 79.24, std 20.33, range [31.86, 97.56]

Radius of gyration: 43.82 Å; chains: 1; bounding box: 93×37×115 Å

Sequence (190 aa):
MRTSVTLAVAVLITSVAVGCGGKKDLHRLGPDVLNLVPQEERATLDPYLAAFEQAKKDAEEAKDALSQTKTDVGKATTEAKRAELLSAELTAKASHLKARQARQEAELKLKEAEARAKDAEYEYQRTELASKKGLIPYKGFTATKYHTQFLDVGKAVADARKRVEKAQAAETKAEKAHKKAQDRLTKAGQ

Foldseek 3Di:
DPDPPVVVVVVVVVVPPDDDPDPDPPPPPPPCPLVVDPPVVSVVCVVVVVVVVVVVVVVVVVVVVVVVVVVVVVVVVLVVVLVVLVVQLVVLVVQLVVLVVQLVVLVVQLVVLVVVLVVLVVVLVVLVVCVVVVHDPDPPRDSVVSVVVNVVSVVSNVVSVVSNVVSVVSSVVSVVSNVVSVVVSVVSVD

Secondary structure (DSSP, 8-state):
--SSSHHHHHHHHHTTSS------------GGGGGGS-HHHHHHHHHHHHHHHHHHHHHHHHHHHHHHHHHHHHHHHHHHHHHHHHHHHHHHHHHHHHHHHHHHHHHHHHHHHHHHHHHHHHHHHHHHHHHHTT---STT--HHHHHHHHHHHHHHHHHHHHHHHHHHHHHHHHHHHHHHHHHHHHHH--